Protein AF-A0A157SS57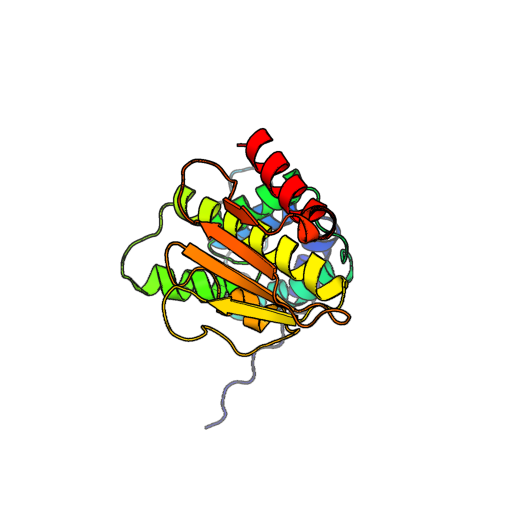-F1 (afdb_monomer)

pLDDT: mean 73.9, std 22.79, range [29.19, 98.25]

Foldseek 3Di:
DDDDDPDDQPPVLLVVLLVQLVVDQLLSVLVVLLCVQPVDDPDDDPPDDDDPVPDDDPVSNVVSNVVSLVVVCVVPVDDDDLVSLLSNLLSCLNNVPDSDVLLNVVCVVVCVVPDDDDSVRSSLVSLLLVLVLLLLVLLLVQVKWKWKDPPDPTQADGGSDSSRVSNSPPPDQKMWMWIAHPVHRPTWIWIAGGDDPASCRGPDTDPVCCVSSVRSVVSRVVVRVVD

Nearest PDB structures (foldseek):
  5c22-assembly4_D  TM=2.469E-01  e=6.576E+00  Escherichia coli

Mean predicted aligned error: 13.11 Å

Solvent-accessible surface area (backbone atoms only — not comparable to full-atom values): 13165 Å² total; per-residue (Å²): 133,82,77,82,71,79,74,76,61,54,69,65,60,41,50,47,54,41,53,53,53,73,75,32,55,60,59,48,43,25,48,55,49,43,54,69,68,67,79,63,76,79,88,82,80,89,84,82,76,77,57,91,91,66,68,76,62,70,65,46,53,54,52,38,52,54,52,45,52,55,51,52,49,72,74,49,80,65,78,66,56,67,68,47,42,52,47,32,46,51,26,24,48,76,52,72,54,59,92,43,76,51,56,40,52,50,49,51,63,62,42,70,73,80,48,89,73,54,57,72,59,50,40,47,53,52,52,42,49,51,35,53,48,39,33,50,48,43,38,41,75,72,55,25,35,39,30,38,32,52,86,61,79,64,57,40,69,82,36,75,52,66,66,62,51,57,65,39,56,77,81,47,60,42,37,36,41,36,38,32,44,83,88,42,81,69,68,42,49,35,34,35,42,56,90,58,92,77,56,70,32,72,70,46,62,47,74,92,42,51,84,51,33,48,69,19,52,53,48,28,53,50,51,55,76,75,110

Organism: NCBI:txid288768

Structure (mmCIF, N/CA/C/O backbone):
data_AF-A0A157SS57-F1
#
_entry.id   AF-A0A157SS57-F1
#
loop_
_atom_site.group_PDB
_atom_site.id
_atom_site.type_symbol
_atom_site.label_atom_id
_atom_site.label_alt_id
_atom_site.label_comp_id
_atom_site.label_asym_id
_atom_site.label_entity_id
_atom_site.label_seq_id
_atom_site.pdbx_PDB_ins_code
_atom_site.Cartn_x
_atom_site.Cartn_y
_atom_site.Cartn_z
_atom_site.occupancy
_atom_site.B_iso_or_equiv
_atom_site.auth_seq_id
_atom_site.auth_comp_id
_atom_site.auth_asym_id
_atom_site.auth_atom_id
_atom_site.pdbx_PDB_model_num
ATOM 1 N N . MET A 1 1 ? -4.856 37.069 -23.716 1.00 35.47 1 MET A N 1
ATOM 2 C CA .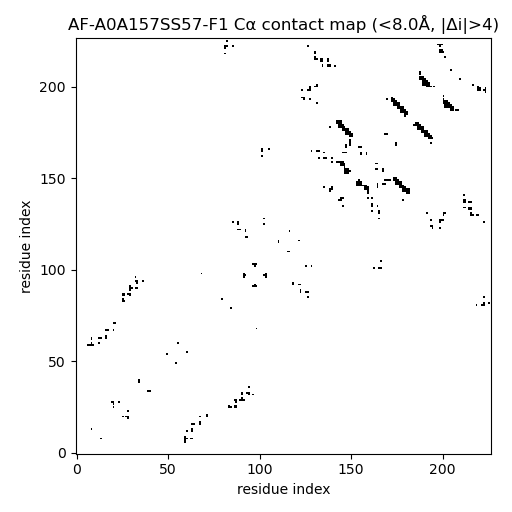 MET A 1 1 ? -4.048 35.889 -24.077 1.00 35.47 1 MET A CA 1
ATOM 3 C C . MET A 1 1 ? -4.842 34.690 -23.613 1.00 35.47 1 MET A C 1
ATOM 5 O O . MET A 1 1 ? -4.969 34.501 -22.414 1.00 35.47 1 MET A O 1
ATOM 9 N N . ASN A 1 2 ? -5.508 34.015 -24.548 1.00 31.77 2 ASN A N 1
ATOM 10 C CA . ASN A 1 2 ? -6.321 32.841 -24.247 1.00 31.77 2 ASN A CA 1
ATOM 11 C C . ASN A 1 2 ? -5.369 31.667 -24.022 1.00 31.77 2 ASN A C 1
ATOM 13 O O . ASN A 1 2 ? -4.562 31.376 -24.904 1.00 31.77 2 ASN A O 1
ATOM 17 N N . SER A 1 3 ? -5.441 31.034 -22.855 1.00 29.19 3 SER A N 1
ATOM 18 C CA . SER A 1 3 ? -4.803 29.738 -22.631 1.00 29.19 3 SER A CA 1
ATOM 19 C C . SER A 1 3 ? -5.349 28.743 -23.663 1.00 29.19 3 SER A C 1
ATOM 21 O O . SER A 1 3 ? -6.562 28.754 -23.896 1.00 29.19 3 SER A O 1
ATOM 23 N N . PRO A 1 4 ? -4.508 27.918 -24.310 1.00 31.73 4 PRO A N 1
ATOM 24 C CA . PRO A 1 4 ? -5.006 26.886 -25.204 1.00 31.73 4 PRO A CA 1
ATOM 25 C C . PRO A 1 4 ? -5.870 25.918 -24.391 1.00 31.73 4 PRO A C 1
ATOM 27 O O . PRO A 1 4 ? -5.446 25.391 -23.364 1.00 31.73 4 PRO A O 1
ATOM 30 N N . THR A 1 5 ? -7.115 25.740 -24.823 1.00 32.69 5 THR A N 1
ATOM 31 C CA . THR A 1 5 ? -7.990 24.659 -24.370 1.00 32.69 5 THR A CA 1
ATOM 32 C C . THR A 1 5 ? -7.273 23.332 -24.647 1.00 32.69 5 THR A C 1
ATOM 34 O O . THR A 1 5 ? -6.714 23.203 -25.740 1.00 32.69 5 THR A O 1
ATOM 37 N N . PRO A 1 6 ? -7.268 22.354 -23.720 1.00 38.00 6 PRO A N 1
ATOM 38 C CA . PRO A 1 6 ? -6.688 21.050 -24.010 1.00 38.00 6 PRO A CA 1
ATOM 39 C C . PRO A 1 6 ? -7.369 20.494 -25.260 1.00 38.00 6 PRO A C 1
ATOM 41 O O . PRO A 1 6 ? -8.602 20.490 -25.338 1.00 38.00 6 PRO A O 1
ATOM 44 N N . SER A 1 7 ? -6.567 20.095 -26.250 1.00 49.56 7 SER A N 1
ATOM 45 C CA . SER A 1 7 ? -7.059 19.413 -27.445 1.00 49.56 7 SER A CA 1
ATOM 46 C C . SER A 1 7 ? -7.983 18.282 -27.006 1.00 49.56 7 SER A C 1
ATOM 48 O O . SER A 1 7 ? -7.600 17.457 -26.176 1.00 49.56 7 SER A O 1
ATOM 50 N N . ALA A 1 8 ? -9.209 18.259 -27.533 1.00 54.84 8 ALA A N 1
ATOM 51 C CA . ALA A 1 8 ? -10.128 17.161 -27.279 1.00 54.84 8 ALA A CA 1
ATOM 52 C C . ALA A 1 8 ? -9.435 15.847 -27.669 1.00 54.84 8 ALA A C 1
ATOM 54 O O . ALA A 1 8 ? -8.858 15.753 -28.754 1.00 54.84 8 ALA A O 1
ATOM 55 N N . ILE A 1 9 ? -9.460 14.861 -26.769 1.00 51.47 9 ILE A N 1
ATOM 56 C CA . ILE A 1 9 ? -8.899 13.534 -27.033 1.00 51.47 9 ILE A CA 1
ATOM 57 C C . ILE A 1 9 ? -9.630 12.973 -28.260 1.00 51.47 9 ILE A C 1
ATOM 59 O O . ILE A 1 9 ? -10.865 12.907 -28.234 1.00 51.47 9 ILE A O 1
ATOM 63 N N . PRO A 1 10 ? -8.914 12.589 -29.328 1.00 65.25 10 PRO A N 1
ATOM 64 C CA . PRO A 1 10 ? -9.538 11.987 -30.496 1.00 65.25 10 PRO A CA 1
ATOM 65 C C . PRO A 1 10 ? -10.337 10.738 -30.088 1.00 65.25 10 PRO A C 1
ATOM 67 O O . PRO A 1 10 ? -9.850 9.882 -29.345 1.00 65.25 10 PRO A O 1
ATOM 70 N N . ALA A 1 11 ? -11.605 10.663 -30.498 1.00 52.84 11 ALA A N 1
ATOM 71 C CA . ALA A 1 11 ? -12.527 9.614 -30.052 1.00 52.84 11 ALA A CA 1
ATOM 72 C C . ALA A 1 11 ? -12.088 8.210 -30.506 1.00 52.84 11 ALA A C 1
ATOM 74 O O . ALA A 1 11 ? -12.336 7.226 -29.816 1.00 52.84 11 ALA A O 1
ATOM 75 N N . ASP A 1 12 ? -11.414 8.144 -31.647 1.00 53.09 12 ASP A N 1
ATOM 76 C CA . ASP A 1 12 ? -10.729 6.987 -32.216 1.00 53.09 12 ASP A CA 1
ATOM 77 C C . ASP A 1 12 ? -9.524 6.550 -31.375 1.00 53.09 12 ASP A C 1
ATOM 79 O O . ASP A 1 12 ? -9.395 5.361 -31.095 1.00 53.09 12 ASP A O 1
ATOM 83 N N . LEU A 1 13 ? -8.708 7.488 -30.882 1.00 51.06 13 LEU A N 1
ATOM 84 C CA . LEU A 1 13 ? -7.600 7.182 -29.971 1.00 51.06 13 LEU A CA 1
ATOM 85 C C . LEU A 1 13 ? -8.114 6.611 -28.643 1.00 51.06 13 LEU A C 1
ATOM 87 O O . LEU A 1 13 ? -7.599 5.607 -28.157 1.00 51.06 13 LEU A O 1
ATOM 91 N N . LEU A 1 14 ? -9.161 7.211 -28.072 1.00 51.06 14 LEU A N 1
ATOM 92 C CA . LEU A 1 14 ? -9.766 6.711 -26.837 1.00 51.06 14 LEU A CA 1
ATOM 93 C C . LEU A 1 14 ? -10.449 5.353 -27.048 1.00 51.06 14 LEU A C 1
ATOM 95 O O . LEU A 1 14 ? -10.351 4.488 -26.186 1.00 51.06 14 LEU A O 1
ATOM 99 N N . ALA A 1 15 ? -11.128 5.144 -28.179 1.00 53.41 15 ALA A N 1
ATOM 100 C CA . ALA A 1 15 ? -11.744 3.861 -28.518 1.00 53.41 15 ALA A CA 1
ATOM 101 C C . ALA A 1 15 ? -10.700 2.761 -28.763 1.00 53.41 15 ALA A C 1
ATOM 103 O O . ALA A 1 15 ? -10.917 1.628 -28.342 1.00 53.41 15 ALA A O 1
ATOM 104 N N . TYR A 1 16 ? -9.569 3.098 -29.386 1.00 56.03 16 TYR A N 1
ATOM 105 C CA . TYR A 1 16 ? -8.434 2.197 -29.564 1.00 56.03 16 TYR A CA 1
ATOM 106 C C . TYR A 1 16 ? -7.832 1.808 -28.213 1.00 56.03 16 TYR A C 1
ATOM 108 O O . TYR A 1 16 ? -7.813 0.632 -27.877 1.00 56.03 16 TYR A O 1
ATOM 116 N N . VAL A 1 17 ? -7.455 2.791 -27.389 1.00 54.72 17 VAL A N 1
ATOM 117 C CA . VAL A 1 17 ? -6.905 2.558 -26.044 1.00 54.72 17 VAL A CA 1
ATOM 118 C C . VAL A 1 17 ? -7.894 1.774 -25.171 1.00 54.72 17 VAL A C 1
ATOM 120 O O . VAL A 1 17 ? -7.488 0.859 -24.469 1.00 54.72 17 VAL A O 1
ATOM 123 N N . ARG A 1 18 ? -9.202 2.048 -25.258 1.00 56.53 18 ARG A N 1
ATOM 124 C CA . ARG A 1 18 ? -10.245 1.270 -24.565 1.00 56.53 18 ARG A CA 1
ATOM 125 C C . ARG A 1 18 ? -10.334 -0.171 -25.041 1.00 56.53 18 ARG A C 1
ATOM 127 O O . ARG A 1 18 ? -10.381 -1.060 -24.204 1.00 56.53 18 ARG A O 1
ATOM 134 N N . ARG A 1 19 ? -10.395 -0.407 -26.353 1.00 54.44 19 ARG A N 1
ATOM 135 C CA . ARG A 1 19 ? -10.473 -1.761 -26.918 1.00 54.44 19 ARG A CA 1
ATOM 136 C C . ARG A 1 19 ? -9.235 -2.563 -26.533 1.00 54.44 19 ARG A C 1
ATOM 138 O O . ARG A 1 19 ? -9.365 -3.662 -26.012 1.00 54.44 19 ARG A O 1
ATOM 145 N N . GLU A 1 20 ? -8.060 -1.966 -26.701 1.00 54.81 20 GLU A N 1
ATOM 146 C CA . GLU A 1 20 ? -6.790 -2.592 -26.358 1.00 54.81 20 GLU A CA 1
ATOM 147 C C . GLU A 1 20 ? -6.639 -2.825 -24.851 1.00 54.81 20 GLU A C 1
ATOM 149 O O . GLU A 1 20 ? -6.072 -3.835 -24.491 1.00 54.81 20 GLU A O 1
ATOM 154 N N . LEU A 1 21 ? -7.157 -1.969 -23.958 1.00 50.28 21 LEU A N 1
ATOM 155 C CA . LEU A 1 21 ? -7.049 -2.155 -22.497 1.00 50.28 21 LEU A CA 1
ATOM 156 C C . LEU A 1 21 ? -8.171 -3.010 -21.875 1.00 50.28 21 LEU A C 1
ATOM 158 O O . LEU A 1 21 ? -7.966 -3.570 -20.803 1.00 50.28 21 LEU A O 1
ATOM 162 N N . LEU A 1 22 ? -9.351 -3.102 -22.500 1.00 42.91 22 LEU A N 1
ATOM 163 C CA . LEU A 1 22 ? -10.487 -3.906 -22.013 1.00 42.91 22 LEU A CA 1
ATOM 164 C C . LEU A 1 22 ? -10.472 -5.349 -22.540 1.00 42.91 22 LEU A C 1
ATOM 166 O O . LEU A 1 22 ? -11.040 -6.228 -21.898 1.00 42.91 22 LEU A O 1
ATOM 170 N N . GLU A 1 23 ? -9.844 -5.599 -23.693 1.00 43.22 23 GLU A N 1
ATOM 171 C CA . GLU A 1 23 ? -9.644 -6.949 -24.249 1.00 43.22 23 GLU A CA 1
ATOM 172 C C . GLU A 1 23 ? -8.255 -7.524 -23.908 1.00 43.22 23 GLU A C 1
ATOM 174 O O . GLU A 1 23 ? -8.012 -8.721 -24.077 1.00 43.22 23 GLU A O 1
ATOM 179 N N . ALA A 1 24 ? -7.355 -6.687 -23.384 1.00 43.78 24 ALA A N 1
ATOM 180 C CA . ALA A 1 24 ? -6.062 -7.086 -22.855 1.00 43.78 24 ALA A CA 1
ATOM 181 C C . ALA A 1 24 ? -6.169 -7.650 -21.440 1.00 43.78 24 ALA A C 1
ATOM 183 O O . ALA A 1 24 ? -6.707 -7.023 -20.529 1.00 43.78 24 ALA A O 1
ATOM 184 N N . SER A 1 25 ? -5.503 -8.778 -21.213 1.00 39.84 25 SER A N 1
ATOM 185 C CA . SER A 1 25 ? -5.019 -9.108 -19.875 1.00 39.84 25 SER A CA 1
ATOM 186 C C . SER A 1 25 ? -4.137 -7.962 -19.340 1.00 39.84 25 SER A C 1
ATOM 188 O O . SER A 1 25 ? -3.469 -7.288 -20.131 1.00 39.84 25 SER A O 1
ATOM 190 N N . PRO A 1 26 ? -4.030 -7.766 -18.014 1.00 40.25 26 PRO A N 1
ATOM 191 C CA . PRO A 1 26 ? -3.091 -6.810 -17.399 1.00 40.25 26 PRO A CA 1
ATOM 192 C C . PRO A 1 26 ? -1.660 -6.902 -17.969 1.00 40.25 26 PRO A C 1
ATOM 194 O O . PRO A 1 26 ? -0.910 -5.925 -18.000 1.00 40.25 26 PRO A O 1
ATOM 197 N N . VAL A 1 27 ? -1.313 -8.082 -18.493 1.00 37.84 27 VAL A N 1
ATOM 198 C CA . VAL A 1 27 ? -0.071 -8.402 -19.196 1.00 37.84 27 VAL A CA 1
ATOM 199 C C . VAL A 1 27 ? 0.102 -7.672 -20.528 1.00 37.84 27 VAL A C 1
ATOM 201 O O . VAL A 1 27 ? 1.186 -7.165 -20.820 1.00 37.84 27 VAL A O 1
ATOM 204 N N . GLN A 1 28 ? -0.960 -7.578 -21.320 1.00 42.41 28 GLN A N 1
ATOM 205 C CA . GLN A 1 28 ? -0.972 -6.885 -22.606 1.00 42.41 28 GLN A CA 1
ATOM 206 C C . GLN A 1 28 ? -1.016 -5.362 -22.421 1.00 42.41 28 GLN A C 1
ATOM 208 O O . GLN A 1 28 ? -0.395 -4.648 -23.199 1.00 42.41 28 GLN A O 1
ATOM 213 N N . ILE A 1 29 ? -1.627 -4.871 -21.337 1.00 45.81 29 ILE A N 1
ATOM 214 C CA . ILE A 1 29 ? -1.611 -3.450 -20.947 1.00 45.81 29 ILE A CA 1
ATOM 215 C C . ILE A 1 29 ? -0.174 -2.966 -20.693 1.00 45.81 29 ILE A C 1
ATOM 217 O O . ILE A 1 29 ? 0.237 -1.930 -21.210 1.00 45.81 29 ILE A O 1
ATOM 221 N N . ALA A 1 30 ? 0.620 -3.742 -19.952 1.00 40.00 30 ALA A N 1
ATOM 222 C CA . ALA A 1 30 ? 2.035 -3.456 -19.710 1.00 40.00 30 ALA A CA 1
ATOM 223 C C . ALA A 1 30 ? 2.886 -3.476 -20.999 1.00 40.00 30 ALA A C 1
ATOM 225 O O . ALA A 1 30 ? 3.777 -2.643 -21.150 1.00 40.00 30 ALA A O 1
ATOM 226 N N . GLY A 1 31 ? 2.599 -4.395 -21.931 1.00 40.81 31 GLY A N 1
ATOM 227 C CA . GLY A 1 31 ? 3.267 -4.476 -23.238 1.00 40.81 31 GLY A CA 1
ATOM 228 C C . GLY A 1 31 ? 2.912 -3.317 -24.176 1.00 40.81 31 GLY A C 1
ATOM 229 O O . GLY A 1 31 ? 3.801 -2.712 -24.763 1.00 40.81 31 GLY A O 1
ATOM 230 N N . LEU A 1 32 ? 1.636 -2.927 -24.234 1.00 47.03 32 LEU A N 1
ATOM 231 C CA . LEU A 1 32 ? 1.170 -1.750 -24.977 1.00 47.03 32 LEU A CA 1
ATOM 232 C C . LEU A 1 32 ? 1.816 -0.459 -24.463 1.00 47.03 32 LEU A C 1
ATOM 234 O O . LEU A 1 32 ? 2.185 0.402 -25.254 1.00 47.03 32 LEU A O 1
ATOM 238 N N . LEU A 1 33 ? 1.992 -0.323 -23.146 1.00 43.66 33 LEU A N 1
ATOM 239 C CA . LEU A 1 33 ? 2.684 0.827 -22.560 1.00 43.66 33 LEU A CA 1
ATOM 240 C C . LEU A 1 33 ? 4.191 0.841 -22.893 1.00 43.66 33 LEU A C 1
ATOM 242 O O . LEU A 1 33 ? 4.744 1.927 -23.051 1.00 43.66 33 LEU A O 1
ATOM 246 N N . TYR A 1 34 ? 4.827 -0.329 -23.044 1.00 39.78 34 TYR A N 1
ATOM 247 C CA . TYR A 1 34 ? 6.234 -0.492 -23.453 1.00 39.78 34 TYR A CA 1
ATOM 248 C C . TYR A 1 34 ? 6.464 -0.146 -24.933 1.00 39.78 34 TYR A C 1
ATOM 250 O O . TYR A 1 34 ? 7.353 0.642 -25.259 1.00 39.78 34 TYR A O 1
ATOM 258 N N . ASP A 1 35 ? 5.598 -0.628 -25.827 1.00 42.62 35 ASP A N 1
ATOM 259 C CA . ASP A 1 35 ? 5.677 -0.331 -27.265 1.00 42.62 35 ASP A CA 1
ATOM 260 C C . ASP A 1 35 ? 5.403 1.155 -27.580 1.00 42.62 35 ASP A C 1
ATOM 262 O O . ASP A 1 35 ? 5.949 1.722 -28.532 1.00 42.62 35 ASP A O 1
ATOM 266 N N . LEU A 1 36 ? 4.588 1.825 -26.756 1.00 43.56 36 LEU A N 1
ATOM 267 C CA . LEU A 1 36 ? 4.276 3.251 -26.894 1.00 43.56 36 LEU A CA 1
ATOM 268 C C . LEU A 1 36 ? 5.382 4.181 -26.356 1.00 43.56 36 LEU A C 1
ATOM 270 O O . LEU A 1 36 ? 5.432 5.345 -26.769 1.00 43.56 36 LEU A O 1
ATOM 274 N N . SER A 1 37 ? 6.264 3.709 -25.462 1.00 39.28 37 SER A N 1
ATOM 275 C CA . SER A 1 37 ? 7.326 4.530 -24.860 1.00 39.28 37 SER A CA 1
ATOM 276 C C . SER A 1 37 ? 8.624 4.580 -25.671 1.00 39.28 37 SER A C 1
ATOM 278 O O . SER A 1 37 ? 9.238 5.649 -25.712 1.00 39.28 37 SER A O 1
ATOM 280 N N . ASP A 1 38 ? 9.012 3.493 -26.352 1.00 37.16 38 ASP A N 1
ATOM 281 C CA . ASP A 1 38 ? 10.338 3.394 -26.995 1.00 37.16 38 ASP A CA 1
ATOM 282 C C . ASP A 1 38 ? 10.356 3.555 -28.521 1.00 37.16 38 ASP A C 1
ATOM 284 O O . ASP A 1 38 ? 11.409 3.805 -29.102 1.00 37.16 38 ASP A O 1
ATOM 288 N N . GLY A 1 39 ? 9.221 3.498 -29.220 1.00 40.09 39 GLY A N 1
ATOM 289 C CA . GLY A 1 39 ? 9.193 3.748 -30.667 1.00 40.09 39 GLY A CA 1
ATOM 290 C C . GLY A 1 39 ? 10.003 2.768 -31.536 1.00 40.09 39 GLY A C 1
ATOM 291 O O . GLY A 1 39 ? 10.032 2.967 -32.753 1.00 40.09 39 GLY A O 1
ATOM 292 N N . GLU A 1 40 ? 10.599 1.722 -30.960 1.00 36.22 40 GLU A N 1
ATOM 293 C CA . GLU A 1 40 ? 11.164 0.567 -31.655 1.00 36.22 40 GLU A CA 1
ATOM 294 C C . GLU A 1 40 ? 10.288 -0.658 -31.390 1.00 36.22 40 GLU A C 1
ATOM 296 O O . GLU A 1 40 ? 10.229 -1.195 -30.289 1.00 36.22 40 GLU A O 1
ATOM 301 N N . ILE A 1 41 ? 9.588 -1.084 -32.438 1.00 37.47 41 ILE A N 1
ATOM 302 C CA . ILE A 1 41 ? 8.739 -2.271 -32.442 1.00 37.47 41 ILE A CA 1
ATOM 303 C C . ILE A 1 41 ? 9.657 -3.497 -32.439 1.00 37.47 41 ILE A C 1
ATOM 305 O O . ILE A 1 41 ? 10.355 -3.755 -33.424 1.00 37.47 41 ILE A O 1
ATOM 309 N N . ALA A 1 42 ? 9.636 -4.289 -31.365 1.00 31.97 42 ALA A N 1
ATOM 310 C CA . ALA A 1 42 ? 10.102 -5.667 -31.442 1.00 31.97 42 ALA A CA 1
ATOM 311 C C . ALA A 1 42 ? 9.143 -6.427 -32.373 1.00 31.97 42 ALA A C 1
ATOM 313 O O . ALA A 1 42 ? 7.948 -6.540 -32.108 1.00 31.97 42 ALA A O 1
ATOM 314 N N . GLY A 1 43 ? 9.670 -6.864 -33.520 1.00 35.75 43 GLY A N 1
ATOM 315 C CA . GLY A 1 43 ? 8.904 -7.352 -34.664 1.00 35.75 43 GLY A CA 1
ATOM 316 C C . GLY A 1 43 ? 7.808 -8.361 -34.314 1.00 35.75 43 GLY A C 1
ATOM 317 O O . GLY A 1 43 ? 8.066 -9.415 -33.735 1.00 35.75 43 GLY A O 1
ATOM 318 N N . GLY A 1 44 ? 6.583 -8.043 -34.736 1.00 32.50 44 GLY A N 1
ATOM 319 C CA . GLY A 1 44 ? 5.439 -8.946 -34.622 1.00 32.50 44 GLY A CA 1
ATOM 320 C C . GLY A 1 44 ? 4.107 -8.386 -35.122 1.00 32.50 44 GLY A C 1
ATOM 321 O O . GLY A 1 44 ? 3.255 -9.164 -35.543 1.00 32.50 44 GLY A O 1
ATOM 322 N N . ILE A 1 45 ? 3.924 -7.061 -35.146 1.00 35.91 45 ILE A N 1
ATOM 323 C CA . ILE A 1 45 ? 2.661 -6.424 -35.559 1.00 35.91 45 ILE A CA 1
ATOM 324 C C . ILE A 1 45 ? 2.958 -5.354 -36.617 1.00 35.91 45 ILE A C 1
ATOM 326 O O . ILE A 1 45 ? 2.928 -4.162 -36.345 1.00 35.91 45 ILE A O 1
ATOM 330 N N . GLU A 1 46 ? 3.328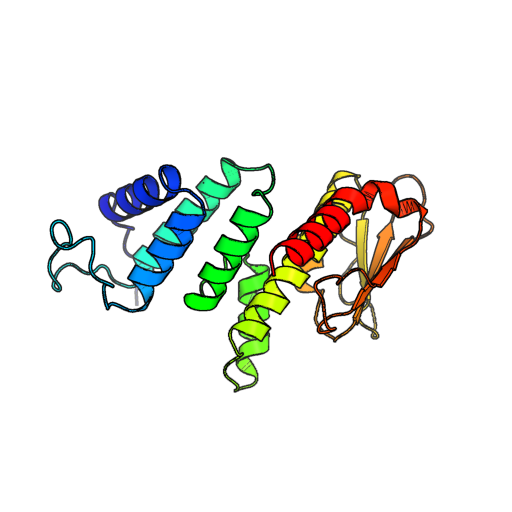 -5.768 -37.830 1.00 34.09 46 GLU A N 1
ATOM 331 C CA . GLU A 1 46 ? 3.862 -4.829 -38.833 1.00 34.09 46 GLU A CA 1
ATOM 332 C C . GLU A 1 46 ? 2.848 -4.317 -39.873 1.00 34.09 46 GLU A C 1
ATOM 334 O O . GLU A 1 46 ? 3.267 -3.672 -40.822 1.00 34.09 46 GLU A O 1
ATOM 339 N N . ASN A 1 47 ? 1.531 -4.546 -39.752 1.00 36.19 47 ASN A N 1
ATOM 340 C CA . ASN A 1 47 ? 0.628 -4.234 -40.881 1.00 36.19 47 ASN A CA 1
ATOM 341 C C . ASN A 1 47 ? -0.606 -3.356 -40.624 1.00 36.19 47 ASN A C 1
ATOM 343 O O . ASN A 1 47 ? -1.343 -3.147 -41.579 1.00 36.19 47 ASN A O 1
ATOM 347 N N . ASP A 1 48 ? -0.814 -2.779 -39.435 1.00 43.28 48 ASP A N 1
ATOM 348 C CA . ASP A 1 48 ? -1.992 -1.909 -39.197 1.00 43.28 48 ASP A CA 1
ATOM 349 C C . ASP A 1 48 ? -1.698 -0.590 -38.450 1.00 43.28 48 ASP A C 1
ATOM 351 O O . ASP A 1 48 ? -2.614 0.088 -37.984 1.00 43.28 48 ASP A O 1
ATOM 355 N N . TRP A 1 49 ? -0.429 -0.175 -38.348 1.00 39.09 49 TRP A N 1
ATOM 356 C CA . TRP A 1 49 ? -0.080 1.087 -37.683 1.00 39.09 49 TRP A CA 1
ATOM 357 C C . TRP A 1 49 ? -0.156 2.296 -38.643 1.00 39.09 49 TRP A C 1
ATOM 359 O O . TRP A 1 49 ? 0.403 2.223 -39.743 1.00 39.09 49 TRP A O 1
ATOM 369 N N . PRO A 1 50 ? -0.788 3.425 -38.257 1.00 38.50 50 PRO A N 1
ATOM 370 C CA . PRO A 1 50 ? -0.811 4.640 -39.068 1.00 38.50 50 PRO A CA 1
ATOM 371 C C . PRO A 1 50 ? 0.599 5.221 -39.255 1.00 38.50 50 PRO A C 1
ATOM 373 O O . PRO A 1 50 ? 1.485 5.088 -38.408 1.00 38.50 50 PRO A O 1
ATOM 376 N N . SER A 1 51 ? 0.836 5.843 -40.407 1.00 39.75 51 SER A N 1
ATOM 377 C CA . SER A 1 51 ? 2.171 6.285 -40.830 1.00 39.75 51 SER A CA 1
ATOM 378 C C . SER A 1 51 ? 2.810 7.271 -39.832 1.00 39.75 51 SER A C 1
ATOM 380 O O . SER A 1 51 ? 2.117 7.925 -39.057 1.00 39.75 51 SER A O 1
ATOM 382 N N . GLN A 1 52 ? 4.142 7.441 -39.851 1.00 40.31 52 GLN A N 1
ATOM 383 C CA . GLN A 1 52 ? 4.857 8.342 -38.919 1.00 40.31 52 GLN A CA 1
ATOM 384 C C . GLN A 1 52 ? 4.326 9.797 -38.876 1.00 40.31 52 GLN A C 1
ATOM 386 O O . GLN A 1 52 ? 4.629 10.517 -37.928 1.00 40.31 52 GLN A O 1
ATOM 391 N N . GLN A 1 53 ? 3.532 10.226 -39.864 1.00 38.69 53 GLN A N 1
ATOM 392 C CA . GLN A 1 53 ? 2.869 11.534 -39.916 1.00 38.69 53 GLN A CA 1
ATOM 393 C C . GLN A 1 53 ? 1.591 11.649 -39.064 1.00 38.69 53 GLN A C 1
ATOM 395 O O . GLN A 1 53 ? 1.109 12.759 -38.866 1.00 38.69 53 GLN A O 1
ATOM 400 N N . GLU A 1 54 ? 1.067 10.545 -38.533 1.00 40.56 54 GLU A N 1
ATOM 401 C CA . GLU A 1 54 ? -0.219 10.469 -37.820 1.00 40.56 54 GLU A CA 1
ATOM 402 C C . GLU A 1 54 ? -0.052 10.134 -36.327 1.00 40.56 54 GLU A C 1
ATOM 404 O O . GLU A 1 54 ? -1.006 9.746 -35.654 1.00 40.56 54 GLU A O 1
ATOM 409 N N . ARG A 1 55 ? 1.163 10.277 -35.775 1.00 43.81 55 ARG A N 1
ATOM 410 C CA . ARG A 1 55 ? 1.392 10.070 -34.339 1.00 43.81 55 ARG A CA 1
ATOM 411 C C . ARG A 1 55 ? 0.682 11.175 -33.537 1.00 43.81 55 ARG A C 1
ATOM 413 O O . ARG A 1 55 ? 1.015 12.345 -33.735 1.00 43.81 55 ARG A O 1
ATOM 420 N N . PRO A 1 56 ? -0.257 10.844 -32.630 1.00 43.22 56 PRO A N 1
ATOM 421 C CA . PRO A 1 56 ? -0.873 11.847 -31.771 1.00 43.22 56 PRO A CA 1
ATOM 422 C C . PRO A 1 56 ? 0.178 12.481 -30.851 1.00 43.22 56 PRO A C 1
ATOM 424 O O . PRO A 1 56 ? 1.154 11.838 -30.456 1.00 43.22 56 PRO A O 1
ATOM 427 N N . GLU A 1 57 ? -0.019 13.756 -30.509 1.00 44.91 57 GLU A N 1
ATOM 428 C CA . GLU A 1 57 ? 0.804 14.444 -29.508 1.00 44.91 57 GLU A CA 1
ATOM 429 C C . GLU A 1 57 ? 0.766 13.679 -28.166 1.00 44.91 57 GLU A C 1
ATOM 431 O O . GLU A 1 57 ? -0.206 12.989 -27.854 1.00 44.91 57 GLU A O 1
ATOM 436 N N . ARG A 1 58 ? 1.832 13.770 -27.357 1.00 47.69 58 ARG A N 1
ATOM 437 C CA . ARG A 1 58 ? 1.961 13.000 -26.099 1.00 47.69 58 ARG A CA 1
ATOM 438 C C . ARG A 1 58 ? 0.802 13.237 -25.116 1.00 47.69 58 ARG A C 1
ATOM 440 O O . ARG A 1 58 ? 0.378 12.297 -24.449 1.00 47.69 58 ARG A O 1
ATOM 447 N N . ASP A 1 59 ? 0.267 14.453 -25.057 1.00 46.41 59 ASP A N 1
ATOM 448 C CA . ASP A 1 59 ? -0.772 14.854 -24.097 1.00 46.41 59 ASP A CA 1
ATOM 449 C C . ASP A 1 59 ? -2.108 14.090 -24.249 1.00 46.41 59 ASP A C 1
ATOM 451 O O . ASP A 1 59 ? -2.609 13.565 -23.250 1.00 46.41 59 ASP A O 1
ATOM 455 N N . PRO A 1 60 ? -2.703 13.951 -25.453 1.00 48.44 60 PRO A N 1
ATOM 456 C CA . PRO A 1 60 ? -3.931 13.170 -25.624 1.00 48.44 60 PRO A CA 1
ATOM 457 C C . PRO A 1 60 ? -3.764 11.667 -25.358 1.00 48.44 60 PRO A C 1
ATOM 459 O O . PRO A 1 60 ? -4.730 11.028 -24.940 1.00 48.44 60 PRO A O 1
ATOM 462 N N . LEU A 1 61 ? -2.563 11.101 -25.534 1.00 50.62 61 LEU A N 1
ATOM 463 C CA . LEU A 1 61 ? -2.284 9.703 -25.186 1.00 50.62 61 LEU A CA 1
ATOM 464 C C . LEU A 1 61 ? -2.267 9.500 -23.663 1.00 50.62 61 LEU A C 1
ATOM 466 O O . LEU A 1 61 ? -2.928 8.595 -23.158 1.00 50.62 61 LEU A O 1
ATOM 470 N N . VAL A 1 62 ? -1.582 10.380 -22.926 1.00 50.12 62 VAL A N 1
ATOM 471 C CA . VAL A 1 62 ? -1.558 10.366 -21.451 1.00 50.12 62 VAL A CA 1
ATOM 472 C C . VAL A 1 62 ? -2.973 10.507 -20.883 1.00 50.12 62 VAL A C 1
ATOM 474 O O . VAL A 1 62 ? -3.361 9.773 -19.973 1.00 50.12 62 VAL A O 1
ATOM 477 N N . ALA A 1 63 ? -3.782 11.397 -21.461 1.00 49.62 63 ALA A N 1
ATOM 478 C CA . ALA A 1 63 ? -5.167 11.585 -21.044 1.00 49.62 63 ALA A CA 1
ATOM 479 C C . ALA A 1 63 ? -6.054 10.358 -21.346 1.00 49.62 63 ALA A C 1
ATOM 481 O O . ALA A 1 63 ? -6.876 9.977 -20.511 1.00 49.62 63 ALA A O 1
ATOM 482 N N . ALA A 1 64 ? -5.870 9.700 -22.497 1.00 53.03 64 ALA A N 1
ATOM 483 C CA . ALA A 1 64 ? -6.593 8.474 -22.847 1.00 53.03 64 ALA A CA 1
ATOM 484 C C . ALA A 1 64 ? -6.232 7.295 -21.924 1.00 53.03 64 ALA A C 1
ATOM 486 O O . ALA A 1 64 ? -7.126 6.581 -21.465 1.00 53.03 64 ALA A O 1
ATOM 487 N N . VAL A 1 65 ? -4.947 7.138 -21.585 1.00 56.28 65 VAL A N 1
ATOM 488 C CA . VAL A 1 65 ? -4.473 6.150 -20.601 1.00 56.28 65 VAL A CA 1
ATOM 489 C C . VAL A 1 65 ? -5.074 6.427 -19.221 1.00 56.28 65 VAL A C 1
ATOM 491 O O . VAL A 1 65 ? -5.548 5.503 -18.564 1.00 56.28 65 VAL A O 1
ATOM 494 N N . GLY A 1 66 ? -5.137 7.693 -18.795 1.00 52.00 66 GLY A N 1
ATOM 495 C CA . GLY A 1 66 ? -5.762 8.085 -17.528 1.00 52.00 66 GLY A CA 1
ATOM 496 C C . GLY A 1 66 ? -7.255 7.736 -17.435 1.00 52.00 66 GLY A C 1
ATOM 497 O O . GLY A 1 66 ? -7.715 7.279 -16.388 1.00 52.00 66 GLY A O 1
ATOM 498 N N . ILE A 1 67 ? -8.012 7.892 -18.526 1.00 54.50 67 ILE A N 1
ATOM 499 C CA . ILE A 1 67 ? -9.437 7.518 -18.580 1.00 54.50 67 ILE A CA 1
ATOM 500 C C . ILE A 1 67 ? -9.600 5.998 -18.512 1.00 54.50 67 ILE A C 1
ATOM 502 O O . ILE A 1 67 ? -10.378 5.495 -17.702 1.00 54.50 67 ILE A O 1
ATOM 506 N N . ALA A 1 68 ? -8.835 5.258 -19.310 1.00 55.91 68 ALA A N 1
ATOM 507 C CA . ALA A 1 68 ? -8.925 3.805 -19.319 1.00 55.91 68 ALA A CA 1
ATOM 508 C C . ALA A 1 68 ? -8.434 3.169 -18.002 1.00 55.91 68 ALA A C 1
ATOM 510 O O . ALA A 1 68 ? -8.981 2.161 -17.563 1.00 55.91 68 ALA A O 1
ATOM 511 N N . ARG A 1 69 ? -7.486 3.809 -17.303 1.00 56.81 69 ARG A N 1
ATOM 512 C CA . ARG A 1 69 ? -7.061 3.475 -15.929 1.00 56.81 69 ARG A CA 1
ATOM 513 C C . ARG A 1 69 ? -8.217 3.558 -14.927 1.00 56.81 69 ARG A C 1
ATOM 515 O O . ARG A 1 69 ? -8.360 2.673 -14.085 1.00 56.81 69 ARG A O 1
ATOM 522 N N . ALA A 1 70 ? -9.059 4.588 -15.023 1.00 51.25 70 ALA A N 1
ATOM 523 C CA . ALA A 1 70 ? -10.237 4.730 -14.166 1.00 51.25 70 ALA A CA 1
ATOM 524 C C . ALA A 1 70 ? -11.317 3.679 -14.486 1.00 51.25 70 ALA A C 1
ATOM 526 O O . ALA A 1 70 ? -11.942 3.138 -13.574 1.00 51.25 70 ALA A O 1
ATOM 527 N N . GLU A 1 71 ? -11.503 3.357 -15.768 1.00 55.16 71 GLU A N 1
ATOM 528 C CA . GLU A 1 71 ? -12.459 2.345 -16.235 1.00 55.16 71 GLU A CA 1
ATOM 529 C C . GLU A 1 71 ? -12.032 0.919 -15.834 1.00 55.16 71 GLU A C 1
ATOM 531 O O . GLU A 1 71 ? -12.853 0.164 -15.313 1.00 55.16 71 GLU A O 1
ATOM 536 N N . PHE A 1 72 ? -10.747 0.568 -15.974 1.00 51.53 72 PHE A N 1
ATOM 537 C CA . PHE A 1 72 ? -10.202 -0.729 -15.549 1.00 51.53 72 PHE A CA 1
ATOM 538 C C . PHE A 1 72 ? -10.360 -0.951 -14.038 1.00 51.53 72 PHE A C 1
ATOM 540 O O . PHE A 1 72 ? -10.823 -2.010 -13.615 1.00 51.53 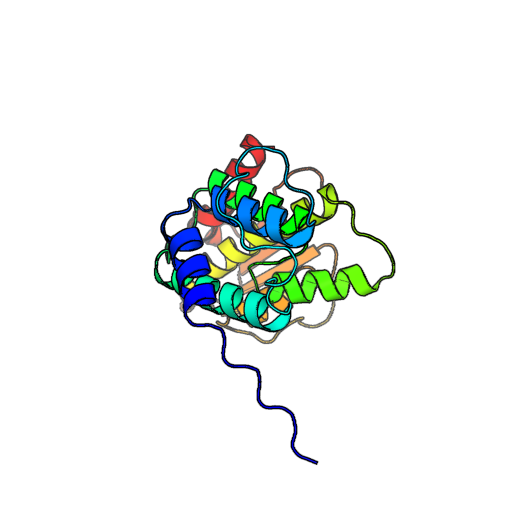72 PHE A O 1
ATOM 547 N N . ARG A 1 73 ? -10.050 0.073 -13.229 1.00 52.50 73 ARG A N 1
ATOM 548 C CA . ARG A 1 73 ? -10.235 0.059 -11.769 1.00 52.50 73 ARG A CA 1
ATOM 549 C C . ARG A 1 73 ? -11.701 -0.120 -11.370 1.00 52.50 73 ARG A C 1
ATOM 551 O O . ARG A 1 73 ? -11.993 -0.835 -10.419 1.00 52.50 73 ARG A O 1
ATOM 558 N N . ALA A 1 74 ? -12.621 0.526 -12.084 1.00 47.94 74 ALA A N 1
ATOM 559 C CA . ALA A 1 74 ? -14.051 0.385 -11.823 1.00 47.94 74 ALA A CA 1
ATOM 560 C C . ALA A 1 74 ? -14.580 -1.018 -12.179 1.00 47.94 74 ALA A C 1
ATOM 562 O O . ALA A 1 74 ? -15.525 -1.489 -11.549 1.00 47.94 74 ALA A O 1
ATOM 563 N N . ALA A 1 75 ? -13.976 -1.678 -13.172 1.00 43.44 75 ALA A N 1
ATOM 564 C CA . ALA A 1 75 ? -14.359 -3.017 -13.619 1.00 43.44 75 ALA A CA 1
ATOM 565 C C . ALA A 1 75 ? -13.740 -4.158 -12.786 1.00 43.44 75 ALA A C 1
ATOM 567 O O . ALA A 1 75 ? -14.327 -5.236 -12.726 1.00 43.44 75 ALA A O 1
ATOM 568 N N . HIS A 1 76 ? -12.605 -3.920 -12.120 1.00 43.41 76 HIS A N 1
ATOM 569 C CA . HIS A 1 76 ? -11.879 -4.916 -11.321 1.00 43.41 76 HIS A CA 1
ATOM 570 C C . HIS A 1 76 ? -11.631 -4.392 -9.895 1.00 43.41 76 HIS A C 1
ATOM 572 O O . HIS A 1 76 ? -10.494 -4.085 -9.535 1.00 43.41 76 HIS A O 1
ATOM 578 N N . PRO A 1 77 ? -12.692 -4.236 -9.076 1.00 45.28 77 PRO A N 1
ATOM 579 C CA . PRO A 1 77 ? -12.558 -3.776 -7.692 1.00 45.28 77 PRO A CA 1
ATOM 580 C C . PRO A 1 77 ? -11.846 -4.804 -6.797 1.00 45.28 77 PRO A C 1
ATOM 582 O O . PRO A 1 77 ? -11.321 -4.434 -5.748 1.00 45.28 77 PRO A O 1
ATOM 585 N N . ASP A 1 78 ? -11.808 -6.069 -7.232 1.00 47.91 78 ASP A N 1
ATOM 586 C CA . ASP A 1 78 ? -11.109 -7.168 -6.578 1.00 47.91 78 ASP A CA 1
ATOM 587 C C . ASP A 1 78 ? -9.719 -7.369 -7.206 1.00 47.91 78 ASP A C 1
ATOM 589 O O . ASP A 1 78 ? -9.559 -7.475 -8.422 1.00 47.91 78 ASP A O 1
ATOM 593 N N . VAL A 1 79 ? -8.723 -7.368 -6.321 1.00 57.31 79 VAL A N 1
ATOM 594 C CA . VAL A 1 79 ? -7.271 -7.347 -6.545 1.00 57.31 79 VAL A CA 1
ATOM 595 C C . VAL A 1 79 ? -6.829 -8.340 -7.628 1.00 57.31 79 VAL A C 1
ATOM 597 O O . VAL A 1 79 ? -7.152 -9.523 -7.547 1.00 57.31 79 VAL A O 1
ATOM 600 N N . LEU A 1 80 ? -6.050 -7.852 -8.603 1.00 65.75 80 LEU A N 1
ATOM 601 C CA . LEU A 1 80 ? -5.323 -8.671 -9.584 1.00 65.75 80 LEU A CA 1
ATOM 602 C C . LEU A 1 80 ? -4.695 -9.904 -8.923 1.00 65.75 80 LEU A C 1
ATOM 604 O O . LEU A 1 80 ? -4.180 -9.808 -7.803 1.00 65.75 80 LEU A O 1
ATOM 608 N N . ALA A 1 81 ? -4.665 -11.042 -9.622 1.00 80.88 81 ALA A N 1
ATOM 609 C CA . ALA A 1 81 ? -3.895 -12.178 -9.126 1.00 80.88 81 ALA A CA 1
ATOM 610 C C . ALA A 1 81 ? -2.424 -11.750 -8.909 1.00 80.88 81 ALA A C 1
ATOM 612 O O . ALA A 1 81 ? -1.922 -10.920 -9.677 1.00 80.88 81 ALA A O 1
ATOM 613 N N . PRO A 1 82 ? -1.705 -12.271 -7.894 1.00 85.50 82 PRO A N 1
ATOM 614 C CA . PRO A 1 82 ? -0.332 -11.846 -7.605 1.00 85.50 82 PRO A CA 1
ATOM 615 C C . PRO A 1 82 ? 0.609 -11.894 -8.819 1.00 85.50 82 PRO A C 1
ATOM 617 O O . PRO A 1 82 ? 1.446 -11.012 -8.987 1.00 85.50 82 PRO A O 1
ATOM 620 N N . GLU A 1 83 ? 0.439 -12.872 -9.710 1.00 83.44 83 GLU A N 1
ATOM 621 C CA . GLU A 1 83 ? 1.187 -13.005 -10.964 1.00 83.44 83 GLU A CA 1
ATOM 622 C C . GLU A 1 83 ? 0.915 -11.848 -11.932 1.00 83.44 83 GLU A C 1
ATOM 624 O O . GLU A 1 83 ? 1.839 -11.284 -12.523 1.00 83.44 83 GLU A O 1
ATOM 629 N N . GLU A 1 84 ? -0.357 -11.485 -12.088 1.00 79.56 84 GLU A N 1
ATOM 630 C CA . GLU A 1 84 ? -0.796 -10.391 -12.953 1.00 79.56 84 GLU A CA 1
ATOM 631 C C . GLU A 1 84 ? -0.332 -9.048 -12.398 1.00 79.56 84 GLU A C 1
ATOM 633 O O . GLU A 1 84 ? 0.141 -8.195 -13.151 1.00 79.56 84 GLU A O 1
ATOM 638 N N . LEU A 1 85 ? -0.409 -8.882 -11.075 1.00 85.81 85 LEU A N 1
ATOM 639 C CA . LEU A 1 85 ? 0.104 -7.705 -10.394 1.00 85.81 85 LEU A CA 1
ATOM 640 C C . LEU A 1 85 ? 1.618 -7.594 -10.578 1.00 85.81 85 LEU A C 1
ATOM 642 O O . LEU A 1 85 ? 2.090 -6.546 -11.005 1.00 85.81 85 LEU A O 1
ATOM 646 N N . LEU A 1 86 ? 2.383 -8.665 -10.338 1.00 86.81 86 LEU A N 1
ATOM 647 C CA . LEU A 1 86 ? 3.836 -8.658 -10.531 1.00 86.81 86 LEU A CA 1
ATOM 648 C C . LEU A 1 86 ? 4.212 -8.285 -11.967 1.00 86.81 86 LEU A C 1
ATOM 650 O O . LEU A 1 86 ? 5.120 -7.481 -12.193 1.00 86.81 86 LEU A O 1
ATOM 654 N N . HIS A 1 87 ? 3.509 -8.855 -12.945 1.00 81.50 87 HIS A N 1
ATOM 655 C CA . HIS A 1 87 ? 3.718 -8.514 -14.345 1.00 81.50 87 HIS A CA 1
ATOM 656 C C . HIS A 1 87 ? 3.407 -7.038 -14.620 1.00 81.50 87 HIS A C 1
ATOM 658 O O . HIS A 1 87 ? 4.202 -6.355 -15.267 1.00 81.50 87 HIS A O 1
ATOM 664 N N . ALA A 1 88 ? 2.300 -6.516 -14.088 1.00 79.75 88 ALA A N 1
ATOM 665 C CA . ALA A 1 88 ? 1.956 -5.103 -14.211 1.00 79.75 88 ALA A CA 1
ATOM 666 C C . ALA A 1 88 ? 3.031 -4.198 -13.583 1.00 79.75 88 ALA A C 1
ATOM 668 O O . ALA A 1 88 ? 3.433 -3.216 -14.204 1.00 79.75 88 ALA A O 1
ATOM 669 N N . LEU A 1 89 ? 3.553 -4.538 -12.398 1.00 87.75 89 LEU A N 1
ATOM 670 C CA . LEU A 1 89 ? 4.639 -3.790 -11.752 1.00 87.75 89 LEU A CA 1
ATOM 671 C C . LEU A 1 89 ? 5.914 -3.783 -12.611 1.00 87.75 89 LEU A C 1
ATOM 673 O O . LEU A 1 89 ? 6.536 -2.735 -12.773 1.00 87.75 89 LEU A O 1
ATOM 677 N N . ARG A 1 90 ? 6.277 -4.914 -13.233 1.00 84.06 90 ARG A N 1
ATOM 678 C CA . ARG A 1 90 ? 7.402 -4.981 -14.188 1.00 84.06 90 ARG A CA 1
ATOM 679 C C . ARG A 1 90 ? 7.186 -4.060 -15.393 1.00 84.06 90 ARG A C 1
ATOM 681 O O . ARG A 1 90 ? 8.120 -3.373 -15.802 1.00 84.06 90 ARG A O 1
ATOM 688 N N . GLY A 1 91 ? 5.961 -3.992 -15.915 1.00 76.00 91 GLY A N 1
ATOM 689 C CA . GLY A 1 91 ? 5.584 -3.049 -16.974 1.00 76.00 91 GLY A CA 1
ATOM 690 C C . GLY A 1 91 ? 5.762 -1.583 -16.574 1.00 76.00 91 GLY A C 1
ATOM 691 O O . GLY A 1 91 ? 6.328 -0.793 -17.330 1.00 76.00 91 GLY A O 1
ATOM 692 N N . GLN A 1 92 ? 5.340 -1.218 -15.361 1.00 84.81 92 GLN A N 1
ATOM 693 C CA . GLN A 1 92 ? 5.516 0.139 -14.825 1.00 84.81 92 GLN A CA 1
ATOM 694 C C . GLN A 1 92 ? 6.996 0.512 -14.677 1.00 84.81 92 GLN A C 1
ATOM 696 O O . GLN A 1 92 ? 7.387 1.634 -14.982 1.00 84.81 92 GLN A O 1
ATOM 701 N N . VAL A 1 93 ? 7.841 -0.431 -14.254 1.00 84.12 93 VAL A N 1
ATOM 702 C CA . VAL A 1 93 ? 9.293 -0.219 -14.133 1.00 84.12 93 VAL A CA 1
ATOM 703 C C . VAL A 1 93 ? 9.931 0.041 -15.494 1.00 84.12 93 VAL A C 1
ATOM 705 O O . VAL A 1 93 ? 10.706 0.988 -15.628 1.00 84.12 93 VAL A O 1
ATOM 708 N N . ALA A 1 94 ? 9.582 -0.767 -16.496 1.00 77.81 94 ALA A N 1
ATOM 709 C CA . ALA A 1 94 ? 10.132 -0.650 -17.843 1.00 77.81 94 ALA A CA 1
ATOM 710 C C . ALA A 1 94 ? 9.745 0.678 -18.516 1.00 77.81 94 ALA A C 1
ATOM 712 O O . ALA A 1 94 ? 10.561 1.299 -19.187 1.00 77.81 94 ALA A O 1
ATOM 713 N N . THR A 1 95 ? 8.511 1.133 -18.295 1.00 75.56 95 THR A N 1
ATOM 714 C CA . THR A 1 95 ? 7.946 2.323 -18.958 1.00 75.56 95 THR A CA 1
ATOM 715 C C . THR A 1 95 ? 8.106 3.610 -18.155 1.00 75.56 95 THR A C 1
ATOM 717 O O . THR A 1 95 ? 7.990 4.703 -18.707 1.00 75.56 95 THR A O 1
ATOM 720 N N . ARG A 1 96 ? 8.342 3.497 -16.841 1.00 81.38 96 ARG A N 1
ATOM 721 C CA . ARG A 1 96 ? 8.259 4.597 -15.864 1.00 81.38 96 ARG A CA 1
ATOM 722 C C . ARG A 1 96 ? 6.895 5.291 -15.848 1.00 81.38 96 ARG A C 1
ATOM 724 O O . ARG A 1 96 ? 6.797 6.459 -15.479 1.00 81.38 96 ARG A O 1
ATOM 731 N N . LEU A 1 97 ? 5.847 4.554 -16.216 1.00 77.31 97 LEU A N 1
ATOM 732 C CA . LEU A 1 97 ? 4.456 4.979 -16.127 1.00 77.31 97 LEU A CA 1
ATOM 733 C C . LEU A 1 97 ? 3.797 4.247 -14.960 1.00 77.31 97 LEU A C 1
ATOM 735 O O . LEU A 1 97 ? 3.558 3.045 -15.037 1.00 77.31 97 LEU A O 1
ATOM 739 N N . PHE A 1 98 ? 3.521 4.969 -13.875 1.00 80.88 98 PHE A N 1
ATOM 740 C CA . PHE A 1 98 ? 3.011 4.376 -12.639 1.00 80.88 98 PHE A CA 1
ATOM 741 C C . PHE A 1 98 ? 1.477 4.415 -12.575 1.00 80.88 98 PHE A C 1
ATOM 743 O O . PHE A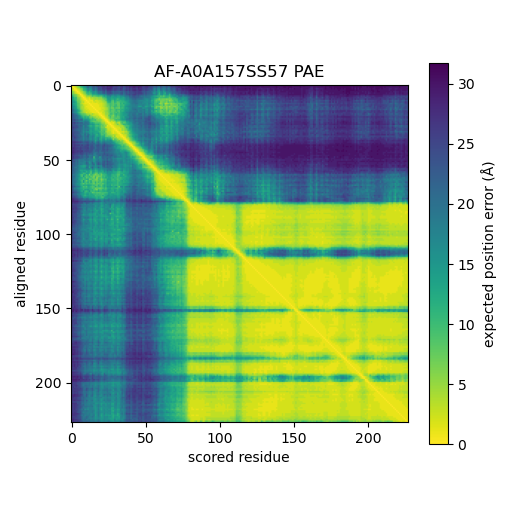 1 98 ? 0.838 5.430 -12.865 1.00 80.88 98 PHE A O 1
ATOM 750 N N . LEU A 1 99 ? 0.875 3.282 -12.204 1.00 77.12 99 LEU A N 1
ATOM 751 C CA . LEU A 1 99 ? -0.578 3.078 -12.189 1.00 77.12 99 LEU A CA 1
ATOM 752 C C . LEU A 1 99 ? -1.252 3.575 -10.913 1.00 77.12 99 LEU A C 1
ATOM 754 O O . LEU A 1 99 ? -2.472 3.747 -10.910 1.00 77.12 99 LEU A O 1
ATOM 758 N N . GLU A 1 100 ? -0.508 3.865 -9.852 1.00 81.81 100 GLU A N 1
ATOM 759 C CA . GLU A 1 100 ? -1.035 4.484 -8.636 1.00 81.81 100 GLU A CA 1
ATOM 760 C C . GLU A 1 100 ? -0.532 5.931 -8.521 1.00 81.81 100 GLU A C 1
ATOM 762 O O . GLU A 1 100 ? 0.652 6.175 -8.761 1.00 81.81 100 GLU A O 1
ATOM 767 N N . PRO A 1 101 ? -1.399 6.929 -8.237 1.00 81.62 101 PRO A N 1
ATOM 768 C CA . PRO A 1 101 ? -0.969 8.331 -8.196 1.00 81.62 101 PRO A CA 1
ATOM 769 C C . PRO A 1 101 ? 0.088 8.576 -7.116 1.00 81.62 101 PRO A C 1
ATOM 771 O O . PRO A 1 101 ? 0.974 9.410 -7.283 1.00 81.62 101 PRO A O 1
ATOM 774 N N . ASP A 1 102 ? 0.005 7.828 -6.016 1.00 88.31 102 ASP A N 1
ATOM 775 C CA . ASP A 1 102 ? 0.982 7.871 -4.936 1.00 88.31 102 ASP A CA 1
ATOM 776 C C . ASP A 1 102 ? 2.310 7.193 -5.320 1.00 88.31 102 ASP A C 1
ATOM 778 O O . ASP A 1 102 ? 3.363 7.682 -4.918 1.00 88.31 102 ASP A O 1
ATOM 782 N N . ASP A 1 103 ? 2.304 6.147 -6.160 1.00 90.12 103 ASP A N 1
ATOM 783 C CA . ASP A 1 103 ? 3.540 5.571 -6.716 1.00 90.12 103 ASP A CA 1
ATOM 784 C C . ASP A 1 103 ? 4.223 6.567 -7.664 1.00 90.12 103 ASP A C 1
ATOM 786 O O . ASP A 1 103 ? 5.439 6.744 -7.607 1.00 90.12 103 ASP A O 1
ATOM 790 N N . GLU A 1 104 ? 3.449 7.268 -8.499 1.00 86.88 104 GLU A N 1
ATOM 791 C CA . GLU A 1 104 ? 3.960 8.323 -9.382 1.00 86.88 104 GLU A CA 1
ATOM 792 C C . GLU A 1 104 ? 4.608 9.462 -8.581 1.00 86.88 104 GLU A C 1
ATOM 794 O O . GLU A 1 104 ? 5.751 9.845 -8.849 1.00 86.88 104 GLU A O 1
ATOM 799 N N . ALA A 1 105 ? 3.912 9.966 -7.557 1.00 88.50 105 ALA A N 1
ATOM 800 C CA . ALA A 1 105 ? 4.422 11.016 -6.681 1.00 88.50 105 ALA A CA 1
ATOM 801 C C . ALA A 1 105 ? 5.686 10.571 -5.924 1.00 88.50 105 ALA A C 1
ATOM 803 O O . ALA A 1 105 ? 6.684 11.301 -5.898 1.00 88.50 105 ALA A O 1
ATOM 804 N N . PHE A 1 106 ? 5.669 9.358 -5.363 1.00 90.38 106 PHE A N 1
ATOM 805 C CA . PHE A 1 106 ? 6.801 8.770 -4.653 1.00 90.38 106 PHE A CA 1
ATOM 806 C C . PHE A 1 106 ? 8.026 8.636 -5.564 1.00 90.38 106 PHE A C 1
ATOM 808 O O . PHE A 1 106 ? 9.119 9.100 -5.228 1.00 90.38 106 PHE A O 1
ATOM 815 N N . MET A 1 107 ? 7.848 8.064 -6.756 1.00 88.56 107 MET A N 1
ATOM 816 C CA . MET A 1 107 ? 8.935 7.852 -7.712 1.00 88.56 107 MET A CA 1
ATOM 817 C C . MET A 1 107 ? 9.488 9.171 -8.254 1.00 88.56 107 MET A C 1
ATOM 819 O O . MET A 1 107 ? 10.703 9.293 -8.427 1.00 88.56 107 MET A O 1
ATOM 823 N N . ALA A 1 108 ? 8.644 10.186 -8.456 1.00 85.56 108 ALA A N 1
ATOM 824 C CA . ALA A 1 108 ? 9.095 11.529 -8.812 1.00 85.56 108 ALA A CA 1
ATOM 825 C C . ALA A 1 108 ? 9.955 12.150 -7.696 1.00 85.56 108 ALA A C 1
ATOM 827 O O . ALA A 1 108 ? 11.031 12.693 -7.964 1.00 85.56 108 ALA A O 1
ATOM 828 N N . GLN A 1 109 ? 9.536 12.033 -6.433 1.00 82.69 109 GLN A N 1
ATOM 829 C CA . GLN A 1 109 ? 10.297 12.541 -5.289 1.00 82.69 109 GLN A CA 1
ATOM 830 C C . GLN A 1 109 ? 11.629 11.799 -5.102 1.00 82.69 109 GLN A C 1
ATOM 832 O O . GLN A 1 109 ? 12.658 12.429 -4.836 1.00 82.69 109 GLN A O 1
ATOM 837 N N . PHE A 1 110 ? 11.633 10.476 -5.277 1.00 75.56 110 PHE A N 1
ATOM 838 C CA . PHE A 1 110 ? 12.832 9.650 -5.164 1.00 75.56 110 PHE A CA 1
ATOM 839 C C . PHE A 1 110 ? 13.807 9.897 -6.329 1.00 75.56 110 PHE A C 1
ATOM 841 O O . PHE A 1 110 ? 15.014 10.039 -6.114 1.00 75.56 110 PHE A O 1
ATOM 848 N N . GLY A 1 111 ? 13.291 10.029 -7.557 1.00 65.38 111 GLY A N 1
ATOM 849 C CA . GLY A 1 111 ? 14.061 10.296 -8.777 1.00 65.38 111 GLY A CA 1
ATOM 850 C C . GLY A 1 111 ? 14.684 11.696 -8.834 1.00 65.38 111 GLY A C 1
ATOM 851 O O . GLY A 1 111 ? 15.793 11.862 -9.347 1.00 65.38 111 GLY A O 1
ATOM 852 N N . ASN A 1 112 ? 14.051 12.698 -8.209 1.00 55.19 112 ASN A N 1
ATOM 853 C CA . ASN A 1 112 ? 14.579 14.066 -8.094 1.00 55.19 112 ASN A CA 1
ATOM 854 C C . ASN A 1 112 ? 15.908 14.169 -7.312 1.00 55.19 112 ASN A C 1
ATOM 856 O O . ASN A 1 112 ? 16.535 15.228 -7.295 1.00 55.19 112 ASN A O 1
ATOM 860 N N . ARG A 1 113 ?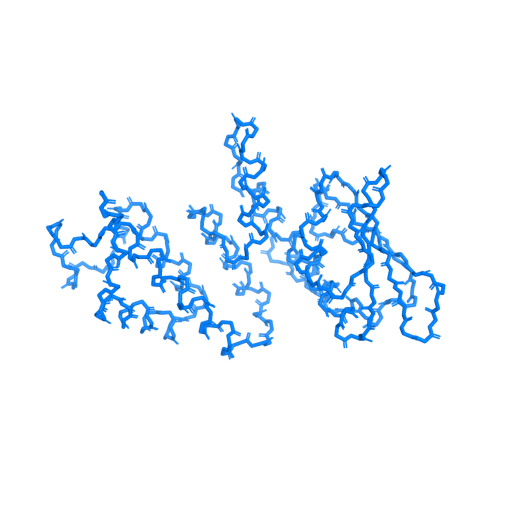 16.398 13.073 -6.714 1.00 56.66 113 ARG A N 1
ATOM 861 C CA . ARG A 1 113 ? 17.725 12.987 -6.072 1.00 56.66 113 ARG A CA 1
ATOM 862 C C . ARG A 1 113 ? 18.893 12.842 -7.068 1.00 56.66 113 ARG A C 1
ATOM 864 O O . ARG A 1 113 ? 20.025 12.594 -6.652 1.00 56.66 113 ARG A O 1
ATOM 871 N N . GLY A 1 114 ? 18.646 12.999 -8.372 1.00 51.00 114 GLY A N 1
ATOM 872 C CA . GLY A 1 114 ? 19.687 13.120 -9.401 1.00 51.00 114 GLY A CA 1
ATOM 873 C C . GLY A 1 114 ? 20.385 11.810 -9.783 1.00 51.00 114 GLY A C 1
ATOM 874 O O . GLY A 1 114 ? 21.458 11.844 -10.383 1.00 51.00 114 GLY A O 1
ATOM 875 N N . ARG A 1 115 ? 19.801 10.652 -9.445 1.00 58.25 115 ARG A N 1
ATOM 876 C CA . ARG A 1 115 ? 20.275 9.330 -9.883 1.00 58.25 115 ARG A CA 1
ATOM 877 C C . ARG A 1 115 ? 19.160 8.596 -10.613 1.00 58.25 115 ARG A C 1
ATOM 879 O O . ARG A 1 115 ? 18.027 8.581 -10.144 1.00 58.25 115 ARG A O 1
ATOM 886 N N . SER A 1 116 ? 19.510 7.940 -11.718 1.00 72.88 116 SER A N 1
ATOM 887 C CA . SER A 1 116 ? 18.641 6.925 -12.312 1.00 72.88 116 SER A CA 1
ATOM 888 C C . SER A 1 116 ? 18.465 5.784 -11.307 1.00 72.88 116 SER A C 1
ATOM 890 O O . SER A 1 116 ? 19.457 5.266 -10.788 1.00 72.88 116 SER A O 1
ATOM 892 N N . ILE A 1 117 ? 17.216 5.439 -10.988 1.00 80.25 117 ILE A N 1
ATOM 893 C CA . ILE A 1 117 ? 16.882 4.338 -10.078 1.00 80.25 117 ILE A CA 1
ATOM 894 C C . ILE A 1 117 ? 16.988 3.040 -10.887 1.00 80.25 117 ILE A C 1
ATOM 896 O O . ILE A 1 117 ? 16.222 2.896 -11.841 1.00 80.25 117 ILE A O 1
ATOM 900 N N . PRO A 1 118 ? 17.875 2.091 -10.538 1.00 88.75 118 PRO A N 1
ATOM 901 C CA . PRO A 1 118 ? 17.938 0.796 -11.210 1.00 88.75 118 PRO A CA 1
ATOM 902 C C . PRO A 1 118 ? 16.579 0.089 -11.221 1.00 88.75 118 PRO A C 1
ATOM 904 O O . PRO A 1 118 ? 15.857 0.133 -10.224 1.00 88.75 118 PRO A O 1
ATOM 907 N N . ASP A 1 119 ? 16.253 -0.605 -12.310 1.00 88.81 119 ASP A N 1
ATOM 908 C CA . ASP A 1 119 ? 14.953 -1.270 -12.486 1.00 88.81 119 ASP A CA 1
ATOM 909 C C . ASP A 1 119 ? 14.633 -2.252 -11.357 1.00 88.81 119 ASP A C 1
ATOM 911 O O . ASP A 1 119 ? 13.526 -2.242 -10.831 1.00 88.81 119 ASP A O 1
ATOM 915 N N . ALA A 1 120 ? 15.621 -3.028 -10.902 1.00 89.19 120 ALA A N 1
ATOM 916 C CA . ALA A 1 120 ? 15.454 -3.943 -9.773 1.00 89.19 120 ALA A CA 1
ATOM 917 C C . ALA A 1 120 ? 15.060 -3.218 -8.471 1.00 89.19 120 ALA A C 1
ATOM 919 O O . ALA A 1 120 ? 14.232 -3.713 -7.712 1.00 89.19 120 ALA A O 1
ATOM 920 N N . ILE A 1 121 ? 15.612 -2.022 -8.230 1.00 89.75 121 ILE A N 1
ATOM 921 C CA . ILE A 1 121 ? 15.272 -1.208 -7.054 1.00 89.75 121 ILE A CA 1
ATOM 922 C C . ILE A 1 121 ? 13.864 -0.628 -7.205 1.00 89.75 121 ILE A C 1
ATOM 924 O O . ILE A 1 121 ? 13.087 -0.664 -6.257 1.00 89.75 121 ILE A O 1
ATOM 928 N N . CYS A 1 122 ? 13.520 -0.134 -8.397 1.00 90.56 122 CYS A N 1
ATOM 929 C CA . CYS A 1 122 ? 12.190 0.399 -8.684 1.00 90.56 122 CYS A CA 1
ATOM 930 C C . CYS A 1 122 ? 11.109 -0.682 -8.533 1.00 90.56 122 CYS A C 1
ATOM 932 O O . CYS A 1 122 ? 10.110 -0.448 -7.858 1.00 90.56 122 CYS A O 1
ATOM 934 N N . LEU A 1 123 ? 11.343 -1.882 -9.077 1.00 91.81 123 LEU A N 1
ATOM 935 C CA . LEU A 1 123 ? 10.436 -3.019 -8.934 1.00 91.81 123 LEU A CA 1
ATOM 936 C C . LEU A 1 123 ? 10.227 -3.377 -7.464 1.00 91.81 123 LEU A C 1
ATOM 938 O O . LEU A 1 123 ? 9.091 -3.585 -7.047 1.00 91.81 123 LEU A O 1
ATOM 942 N N . ARG A 1 124 ? 11.304 -3.393 -6.671 1.00 93.12 124 ARG A N 1
ATOM 943 C CA . ARG A 1 124 ? 11.202 -3.671 -5.239 1.00 93.12 124 ARG A CA 1
ATOM 944 C C . ARG A 1 124 ? 10.373 -2.653 -4.490 1.00 93.12 124 ARG A C 1
ATOM 946 O O . ARG A 1 124 ? 9.463 -3.051 -3.773 1.00 93.12 124 ARG A O 1
ATOM 953 N N . MET A 1 125 ? 10.610 -1.372 -4.734 1.00 93.44 125 MET A N 1
ATOM 954 C CA . MET A 1 125 ? 9.809 -0.314 -4.125 1.00 93.44 125 MET A CA 1
ATOM 955 C C . MET A 1 125 ? 8.324 -0.453 -4.476 1.00 93.44 125 MET A C 1
ATOM 957 O O . MET A 1 125 ? 7.474 -0.296 -3.608 1.00 93.44 125 MET A O 1
ATOM 961 N N . LEU A 1 126 ? 7.989 -0.786 -5.726 1.00 93.06 126 LEU A N 1
ATOM 962 C CA . LEU A 1 126 ? 6.593 -0.996 -6.115 1.00 93.06 126 LEU A CA 1
ATOM 963 C C . LEU A 1 126 ? 5.963 -2.220 -5.437 1.00 93.06 126 LEU A C 1
ATOM 965 O O . LEU A 1 126 ? 4.803 -2.155 -5.039 1.00 93.06 126 LEU A O 1
ATOM 969 N N . ILE A 1 127 ? 6.708 -3.318 -5.286 1.00 94.12 127 ILE A N 1
ATOM 970 C CA . ILE A 1 127 ? 6.233 -4.520 -4.585 1.00 94.12 127 ILE A CA 1
ATOM 971 C C . ILE A 1 127 ? 5.977 -4.216 -3.106 1.00 94.12 127 ILE A C 1
ATOM 973 O O . ILE A 1 127 ? 4.889 -4.495 -2.604 1.00 94.12 127 ILE A O 1
ATOM 977 N N . GLU A 1 128 ? 6.937 -3.586 -2.426 1.00 95.81 128 GLU A N 1
ATOM 978 C CA . GLU A 1 128 ? 6.809 -3.175 -1.024 1.00 95.81 128 GLU A CA 1
ATOM 979 C C . GLU A 1 128 ? 5.581 -2.271 -0.839 1.00 95.81 128 GLU A C 1
ATOM 981 O O . GLU A 1 128 ? 4.725 -2.533 0.009 1.00 95.81 128 GLU A O 1
ATOM 986 N N . ARG A 1 129 ? 5.419 -1.262 -1.705 1.00 95.69 129 ARG A N 1
ATOM 987 C CA . ARG A 1 129 ? 4.250 -0.373 -1.684 1.00 95.69 129 ARG A CA 1
ATOM 988 C C . ARG A 1 129 ? 2.948 -1.123 -1.956 1.00 95.69 129 ARG A C 1
ATOM 990 O O . ARG A 1 129 ? 1.940 -0.814 -1.326 1.00 95.69 129 ARG A O 1
ATOM 997 N N . ALA A 1 130 ? 2.931 -2.100 -2.865 1.00 94.38 130 ALA A N 1
ATOM 998 C CA . ALA A 1 130 ? 1.751 -2.924 -3.137 1.00 94.38 130 ALA A CA 1
ATOM 999 C C . ALA A 1 130 ? 1.295 -3.708 -1.896 1.00 94.38 130 ALA A C 1
ATOM 1001 O O . ALA A 1 130 ? 0.100 -3.720 -1.595 1.00 94.38 130 ALA A O 1
ATOM 1002 N N . ILE A 1 131 ? 2.233 -4.283 -1.138 1.00 95.19 131 ILE A N 1
ATOM 1003 C CA . ILE A 1 131 ? 1.935 -5.008 0.106 1.00 95.19 131 ILE A CA 1
ATOM 1004 C C . ILE A 1 131 ? 1.421 -4.050 1.188 1.00 95.19 131 ILE A C 1
ATOM 1006 O O . ILE A 1 131 ? 0.368 -4.302 1.775 1.00 95.19 131 ILE A O 1
ATOM 1010 N N . VAL A 1 132 ? 2.095 -2.912 1.404 1.00 97.12 132 VAL A N 1
ATOM 1011 C CA . VAL A 1 132 ? 1.651 -1.883 2.367 1.00 97.12 132 VAL A CA 1
ATOM 1012 C C . VAL A 1 132 ? 0.241 -1.390 2.040 1.00 97.12 132 VAL A C 1
ATOM 1014 O O . VAL A 1 132 ? -0.606 -1.262 2.925 1.00 97.12 132 VAL A O 1
ATOM 1017 N N . ARG A 1 133 ? -0.049 -1.160 0.757 1.00 96.50 133 ARG A N 1
ATOM 1018 C CA . ARG A 1 133 ? -1.373 -0.730 0.302 1.00 96.50 133 ARG A CA 1
ATOM 1019 C C . ARG A 1 133 ? -2.430 -1.790 0.538 1.00 96.50 133 ARG A C 1
ATOM 1021 O O . ARG A 1 133 ? -3.523 -1.436 0.972 1.00 96.50 133 ARG A O 1
ATOM 1028 N N . ARG A 1 134 ? -2.111 -3.066 0.303 1.00 95.00 134 ARG A N 1
ATOM 1029 C CA . ARG A 1 134 ? -3.029 -4.161 0.615 1.00 95.00 134 ARG A CA 1
ATOM 1030 C C . ARG A 1 134 ? -3.350 -4.200 2.110 1.00 95.00 134 ARG A C 1
ATOM 1032 O O . ARG A 1 134 ? -4.523 -4.250 2.464 1.00 95.00 134 ARG A O 1
ATOM 1039 N N . ALA A 1 135 ? -2.339 -4.076 2.972 1.00 96.69 135 ALA A N 1
ATOM 1040 C CA . ALA A 1 135 ? -2.537 -4.009 4.420 1.00 96.69 135 ALA A CA 1
ATOM 1041 C C . ALA A 1 135 ? -3.435 -2.825 4.817 1.00 96.69 135 ALA A C 1
ATOM 1043 O O . ALA A 1 135 ? -4.409 -2.996 5.548 1.00 96.69 135 ALA A O 1
ATOM 1044 N N . ALA A 1 136 ? -3.157 -1.626 4.294 1.00 97.75 136 ALA A N 1
ATOM 1045 C CA . ALA A 1 136 ? -3.967 -0.442 4.564 1.00 97.75 136 ALA A CA 1
ATOM 1046 C C . ALA A 1 136 ? -5.419 -0.617 4.088 1.00 97.75 136 ALA A C 1
ATOM 1048 O O . ALA A 1 136 ? -6.345 -0.305 4.831 1.00 97.75 136 ALA A O 1
ATOM 1049 N N . GLN A 1 137 ? -5.636 -1.160 2.888 1.00 95.94 137 GLN A N 1
ATOM 1050 C CA . GLN A 1 137 ? -6.972 -1.438 2.355 1.00 95.94 137 GLN A CA 1
ATOM 1051 C C . GLN A 1 137 ? -7.752 -2.422 3.230 1.00 95.94 137 GLN A C 1
ATOM 1053 O O . GLN A 1 137 ? -8.900 -2.134 3.569 1.00 95.94 137 GLN A O 1
ATOM 1058 N N . ASP A 1 138 ? -7.139 -3.539 3.630 1.00 94.56 138 ASP A N 1
ATOM 1059 C CA . ASP A 1 138 ? -7.795 -4.553 4.462 1.00 94.56 138 ASP A CA 1
ATOM 1060 C C . ASP A 1 138 ? -8.207 -3.964 5.833 1.00 94.56 138 ASP A C 1
ATOM 1062 O O . ASP A 1 138 ? -9.318 -4.202 6.321 1.00 94.56 138 ASP A O 1
ATOM 1066 N N . LEU A 1 139 ? -7.360 -3.117 6.433 1.00 97.12 139 LEU A N 1
ATOM 1067 C CA . LEU A 1 139 ? -7.645 -2.431 7.701 1.00 97.12 139 LEU A CA 1
ATOM 1068 C C . LEU A 1 139 ? -8.735 -1.356 7.562 1.00 97.12 139 LEU A C 1
ATOM 1070 O O . LEU A 1 139 ? -9.648 -1.286 8.389 1.00 97.12 139 LEU A O 1
ATOM 1074 N N . LEU A 1 140 ? -8.670 -0.526 6.519 1.00 96.44 140 LEU A N 1
ATOM 1075 C CA . LEU A 1 140 ? -9.676 0.505 6.241 1.00 96.44 140 LEU A CA 1
ATOM 1076 C C . LEU A 1 140 ? -11.043 -0.124 5.934 1.00 96.44 140 LEU A C 1
ATOM 1078 O O . LEU A 1 140 ? -12.067 0.363 6.413 1.00 96.44 140 LEU A O 1
ATOM 1082 N N . ALA A 1 141 ? -11.071 -1.249 5.213 1.00 93.06 141 ALA A N 1
ATOM 1083 C CA . ALA A 1 141 ? -12.289 -2.017 4.955 1.00 93.06 141 ALA A CA 1
ATOM 1084 C C . ALA A 1 141 ? -12.907 -2.592 6.242 1.00 93.06 141 ALA A C 1
ATOM 1086 O O . ALA A 1 141 ? -14.129 -2.723 6.340 1.00 93.06 141 ALA A O 1
ATOM 1087 N N . ALA A 1 142 ? -12.087 -2.877 7.258 1.00 94.25 142 ALA A N 1
ATOM 1088 C CA . ALA A 1 142 ? -12.545 -3.249 8.597 1.00 94.25 142 ALA A CA 1
ATOM 1089 C C . ALA A 1 142 ? -13.024 -2.049 9.445 1.00 94.25 142 ALA A C 1
ATOM 1091 O O . ALA A 1 142 ? -13.436 -2.229 10.595 1.00 94.25 142 ALA A O 1
ATOM 1092 N N . GLY A 1 143 ? -12.999 -0.832 8.892 1.00 95.94 143 GLY A N 1
ATOM 1093 C CA . GLY A 1 143 ? -13.419 0.399 9.558 1.00 95.94 143 GLY A CA 1
ATOM 1094 C C . GLY A 1 143 ? -12.384 0.963 10.530 1.00 95.94 143 GLY A C 1
ATOM 1095 O O . GLY A 1 143 ? -12.748 1.752 11.403 1.00 95.94 143 GLY A O 1
ATOM 1096 N N . CYS A 1 144 ? -11.121 0.540 10.430 1.00 96.81 144 CYS A N 1
ATOM 1097 C CA . CYS A 1 144 ? -10.039 1.118 11.217 1.00 96.81 144 CYS A CA 1
ATOM 1098 C C . CYS A 1 144 ? -9.654 2.508 10.698 1.00 96.81 144 CYS A C 1
ATOM 1100 O O . CYS A 1 144 ? -9.756 2.794 9.509 1.00 96.81 144 CYS A O 1
ATOM 1102 N N . GLU A 1 145 ? -9.143 3.345 11.596 1.00 98.12 145 GLU A N 1
ATOM 1103 C CA . GLU A 1 145 ? -8.398 4.552 11.231 1.00 98.12 145 GLU A CA 1
ATOM 1104 C C . GLU A 1 145 ? -6.898 4.271 11.361 1.00 98.12 145 GLU A C 1
ATOM 1106 O O . GLU A 1 145 ? -6.466 3.523 12.246 1.00 98.12 145 GLU A O 1
ATOM 1111 N N . LEU A 1 146 ? -6.101 4.868 10.481 1.00 98.25 146 LEU A N 1
ATOM 1112 C CA . LEU A 1 146 ? -4.672 4.610 10.346 1.00 98.25 146 LEU A CA 1
ATOM 1113 C C . LEU A 1 146 ? -3.859 5.883 10.572 1.00 98.25 146 LEU A C 1
ATOM 1115 O O . LEU A 1 146 ? -4.331 6.999 10.342 1.00 98.25 146 LEU A O 1
ATOM 1119 N N . ARG A 1 147 ? -2.618 5.712 11.031 1.00 97.56 147 ARG A N 1
ATOM 1120 C CA . ARG A 1 147 ? -1.652 6.803 11.163 1.00 97.56 147 ARG A CA 1
ATOM 1121 C C . ARG A 1 147 ? -0.221 6.300 11.027 1.00 97.56 147 ARG A C 1
ATOM 1123 O O . ARG A 1 147 ? 0.114 5.281 11.623 1.00 97.56 147 ARG A O 1
ATOM 1130 N N . ILE A 1 148 ? 0.620 7.033 10.303 1.00 98.00 148 ILE A N 1
ATOM 1131 C CA . ILE A 1 148 ? 2.020 6.670 10.061 1.00 98.00 148 ILE A CA 1
ATOM 1132 C C . ILE A 1 148 ? 2.962 7.447 10.982 1.00 98.00 148 ILE A C 1
ATOM 1134 O O . ILE A 1 148 ? 2.773 8.641 11.241 1.00 98.00 148 ILE A O 1
ATOM 1138 N N . HIS A 1 149 ? 3.972 6.744 11.480 1.00 96.50 149 HIS A N 1
ATOM 1139 C CA . HIS A 1 149 ? 5.100 7.281 12.225 1.00 96.50 149 HIS A CA 1
ATOM 1140 C C . HIS A 1 149 ? 6.396 6.743 11.613 1.00 96.50 149 HIS A C 1
ATOM 1142 O O . HIS A 1 149 ? 6.641 5.543 11.653 1.00 96.50 149 HIS A O 1
ATOM 1148 N N . ASP A 1 150 ? 7.235 7.632 11.099 1.00 90.94 150 ASP A N 1
ATOM 1149 C CA . ASP A 1 150 ? 8.452 7.343 10.322 1.00 90.94 150 ASP A CA 1
ATOM 1150 C C . ASP A 1 150 ? 9.752 7.485 11.145 1.00 90.94 150 ASP A C 1
ATOM 1152 O O . ASP A 1 150 ? 10.860 7.414 10.614 1.00 90.94 150 ASP A O 1
ATOM 1156 N N . GLY A 1 151 ? 9.618 7.714 12.457 1.00 83.12 151 GLY A N 1
ATOM 1157 C CA . GLY A 1 151 ? 10.726 7.968 13.387 1.00 83.12 151 GLY A CA 1
ATOM 1158 C C . GLY A 1 151 ? 10.768 9.405 13.918 1.00 83.12 151 GLY A C 1
ATOM 1159 O O . GLY A 1 151 ? 11.476 9.668 14.888 1.00 83.12 151 GLY A O 1
ATOM 1160 N N . GLU A 1 152 ? 9.967 10.302 13.341 1.00 80.88 152 GLU A N 1
ATOM 1161 C CA . GLU A 1 152 ? 9.831 11.726 13.681 1.00 80.88 152 GLU A CA 1
ATOM 1162 C C . GLU A 1 152 ? 8.373 12.019 14.158 1.00 80.88 152 GLU A C 1
ATOM 1164 O O . GLU A 1 152 ? 7.643 11.062 14.451 1.00 80.88 152 GLU A O 1
ATOM 1169 N N . PRO A 1 153 ? 7.878 13.273 14.355 1.00 86.00 153 PRO A N 1
ATOM 1170 C CA . PRO A 1 153 ? 6.470 13.445 14.709 1.00 86.00 153 PRO A CA 1
ATOM 1171 C C . PRO A 1 153 ? 5.577 12.943 13.566 1.00 86.00 153 PRO A C 1
ATOM 1173 O O . PRO A 1 153 ? 5.974 12.972 12.411 1.00 86.00 153 PRO A O 1
ATOM 1176 N N . TRP A 1 154 ? 4.355 12.516 13.900 1.00 94.81 154 TRP A N 1
ATOM 1177 C CA . TRP A 1 154 ? 3.397 11.872 12.988 1.00 94.81 154 TRP A CA 1
ATOM 1178 C C . TRP A 1 154 ? 3.452 12.347 11.527 1.00 94.81 154 TRP A C 1
ATOM 1180 O O . TRP A 1 154 ? 3.132 13.505 11.245 1.00 94.81 154 TRP A O 1
ATOM 1190 N N . ALA A 1 155 ? 3.745 11.419 10.613 1.00 95.25 155 ALA A N 1
ATOM 1191 C CA . ALA A 1 155 ? 3.873 11.687 9.181 1.00 95.25 155 ALA A CA 1
ATOM 1192 C C . ALA A 1 155 ? 2.532 12.069 8.524 1.00 95.25 155 ALA A C 1
ATOM 1194 O O . ALA A 1 155 ? 2.499 12.782 7.523 1.00 95.25 155 ALA A O 1
ATOM 1195 N N . CYS A 1 156 ? 1.408 11.649 9.116 1.00 96.06 156 CYS A N 1
ATOM 1196 C CA . CYS A 1 156 ? 0.063 12.037 8.690 1.00 96.06 156 CYS A CA 1
ATOM 1197 C C . CYS A 1 156 ? -0.899 12.242 9.883 1.00 96.06 156 CYS A C 1
ATOM 1199 O O . CYS A 1 156 ? -0.618 11.818 11.019 1.00 96.06 156 CYS A O 1
ATOM 1201 N N . PRO A 1 157 ? -2.043 12.932 9.690 1.00 96.12 157 PRO A N 1
ATOM 1202 C CA . PRO A 1 157 ? -3.143 12.894 10.653 1.00 96.12 157 PRO A CA 1
ATOM 1203 C C . PRO A 1 157 ? -3.720 11.475 10.785 1.00 96.12 157 PRO A C 1
ATOM 1205 O O . PRO A 1 157 ? -3.498 10.618 9.937 1.00 96.12 157 PRO A O 1
ATOM 1208 N N . LEU A 1 158 ? -4.479 11.231 11.856 1.00 97.25 158 LEU A N 1
ATOM 1209 C CA . LEU A 1 158 ? -5.323 10.036 11.927 1.00 97.25 158 LEU A CA 1
ATOM 1210 C C . LEU A 1 158 ? -6.353 10.111 10.792 1.00 97.25 158 LEU A C 1
ATOM 1212 O O . LEU A 1 158 ? -7.054 11.118 10.689 1.00 97.25 158 LEU A O 1
ATOM 1216 N N . THR A 1 159 ? -6.410 9.088 9.944 1.00 98.06 159 THR A N 1
ATOM 1217 C CA . THR A 1 159 ? -7.167 9.141 8.689 1.00 98.06 159 THR A CA 1
ATOM 1218 C C . THR A 1 159 ? -7.823 7.802 8.356 1.00 98.06 159 THR A C 1
ATOM 1220 O O . THR A 1 159 ? -7.391 6.743 8.812 1.00 98.06 159 THR A O 1
ATOM 1223 N N . SER A 1 160 ? -8.879 7.864 7.549 1.00 97.19 160 SER A N 1
ATOM 1224 C CA . SER A 1 160 ? -9.493 6.709 6.879 1.00 97.19 160 SER A CA 1
ATOM 1225 C C . SER A 1 160 ? -9.301 6.765 5.356 1.00 97.19 160 SER A C 1
ATOM 1227 O O . SER A 1 160 ? -9.884 5.968 4.623 1.00 97.19 160 SER A O 1
ATOM 1229 N N . ASP A 1 161 ? -8.487 7.709 4.876 1.00 96.69 161 ASP A N 1
ATOM 1230 C CA . ASP A 1 161 ? -8.154 7.865 3.467 1.00 96.69 161 ASP A CA 1
ATOM 1231 C C . ASP A 1 161 ? -6.877 7.082 3.139 1.00 96.69 161 ASP A C 1
ATOM 1233 O O . ASP A 1 161 ? -5.808 7.318 3.708 1.00 96.69 161 ASP A O 1
ATOM 1237 N N . LEU A 1 162 ? -6.985 6.149 2.192 1.00 95.69 162 LEU A N 1
ATOM 1238 C CA . LEU A 1 162 ? -5.850 5.370 1.707 1.00 95.69 162 LEU A CA 1
ATOM 1239 C C . LEU A 1 162 ? -4.758 6.266 1.108 1.00 95.69 162 LEU A C 1
ATOM 1241 O O . LEU A 1 162 ? -3.578 5.963 1.267 1.00 95.69 162 LEU A O 1
ATOM 1245 N N . ALA A 1 163 ? -5.126 7.360 0.436 1.00 94.12 163 ALA A N 1
ATOM 1246 C CA . ALA A 1 163 ? -4.163 8.253 -0.197 1.00 94.12 163 ALA A CA 1
ATOM 1247 C C . ALA A 1 163 ? -3.278 8.957 0.842 1.00 94.12 163 ALA A C 1
ATOM 1249 O O . ALA A 1 163 ? -2.064 9.029 0.663 1.00 94.12 163 ALA A O 1
ATOM 1250 N N . ASP A 1 164 ? -3.858 9.417 1.955 1.00 96.25 164 ASP A N 1
ATOM 1251 C CA . ASP A 1 164 ? -3.105 10.021 3.062 1.00 96.25 164 ASP A CA 1
ATOM 1252 C C . ASP A 1 164 ? -2.090 9.037 3.657 1.00 96.25 164 ASP A C 1
ATOM 1254 O O . ASP A 1 164 ? -0.960 9.413 3.968 1.00 96.25 164 ASP A O 1
ATOM 1258 N N . VAL A 1 165 ? -2.484 7.767 3.799 1.00 97.38 165 VAL A N 1
ATOM 1259 C CA . VAL A 1 165 ? -1.605 6.700 4.291 1.00 97.38 165 VAL A CA 1
ATOM 1260 C C . VAL A 1 165 ? -0.474 6.441 3.298 1.00 97.38 165 VAL A C 1
ATOM 1262 O O . VAL A 1 165 ? 0.693 6.506 3.671 1.00 97.38 165 VAL A O 1
ATOM 1265 N N . MET A 1 166 ? -0.798 6.200 2.026 1.00 97.00 166 MET A N 1
ATOM 1266 C CA . MET A 1 166 ? 0.191 5.821 1.010 1.00 97.00 166 MET A CA 1
ATOM 1267 C C . MET A 1 166 ? 1.161 6.947 0.626 1.00 97.00 166 MET A C 1
ATOM 1269 O O . MET A 1 166 ? 2.271 6.664 0.166 1.00 97.00 166 MET A O 1
ATOM 1273 N N . ASN A 1 167 ? 0.773 8.208 0.830 1.00 95.31 167 ASN A N 1
ATOM 1274 C CA . ASN A 1 167 ? 1.664 9.361 0.686 1.00 95.31 167 ASN A CA 1
ATOM 1275 C C . ASN A 1 167 ? 2.635 9.519 1.866 1.00 95.31 167 ASN A C 1
ATOM 1277 O O . ASN A 1 167 ? 3.662 10.177 1.716 1.00 95.31 167 ASN A O 1
ATOM 1281 N N . ALA A 1 168 ? 2.303 8.965 3.035 1.00 95.38 168 ALA A N 1
ATOM 1282 C CA . ALA A 1 168 ? 3.094 9.110 4.255 1.00 95.38 168 ALA A CA 1
ATOM 1283 C C . ALA A 1 168 ? 4.103 7.974 4.468 1.00 95.38 168 ALA A C 1
ATOM 1285 O O . ALA A 1 168 ? 5.073 8.160 5.197 1.00 95.38 168 ALA A O 1
ATOM 1286 N N . VAL A 1 169 ? 3.876 6.808 3.860 1.00 95.62 169 VAL A N 1
ATOM 1287 C CA . VAL A 1 169 ? 4.780 5.657 3.979 1.00 95.62 169 VAL A CA 1
ATOM 1288 C C . VAL A 1 169 ? 6.032 5.808 3.118 1.00 95.62 169 VAL A C 1
ATOM 1290 O O . VAL A 1 169 ? 6.016 6.441 2.059 1.00 95.62 169 VAL A O 1
ATOM 1293 N N . MET A 1 170 ? 7.097 5.132 3.539 1.00 93.31 170 MET A N 1
ATOM 1294 C CA . MET A 1 170 ? 8.365 4.983 2.831 1.00 93.31 170 MET A CA 1
ATOM 1295 C C . MET A 1 170 ? 9.161 6.293 2.714 1.00 93.31 170 MET A C 1
ATOM 1297 O O . MET A 1 170 ? 9.990 6.463 1.817 1.00 93.31 170 MET A O 1
ATOM 1301 N N . ALA A 1 171 ? 8.921 7.237 3.631 1.00 90.38 171 ALA A N 1
ATOM 1302 C CA . ALA A 1 171 ? 9.728 8.449 3.766 1.00 90.38 171 ALA A CA 1
ATOM 1303 C C . ALA A 1 171 ? 11.136 8.141 4.312 1.00 90.38 171 ALA A C 1
ATOM 1305 O O . ALA A 1 171 ? 12.112 8.807 3.942 1.00 90.38 171 ALA A O 1
ATOM 1306 N N . THR A 1 172 ? 11.234 7.111 5.154 1.00 90.62 172 THR A N 1
ATOM 1307 C CA . THR A 1 172 ? 12.470 6.536 5.697 1.00 90.62 172 THR A CA 1
ATOM 1308 C C . THR A 1 172 ? 12.548 5.041 5.345 1.00 90.62 172 THR A C 1
ATOM 1310 O O . THR A 1 172 ? 11.702 4.522 4.616 1.00 90.62 172 THR A O 1
ATOM 1313 N N . ASP A 1 173 ? 13.577 4.345 5.836 1.00 90.56 173 ASP A N 1
ATOM 1314 C CA . ASP A 1 173 ? 13.755 2.903 5.607 1.00 90.56 173 ASP A CA 1
ATOM 1315 C C . ASP A 1 173 ? 12.857 2.036 6.525 1.00 90.56 173 ASP A C 1
ATOM 1317 O O . ASP A 1 173 ? 12.830 0.815 6.384 1.00 90.56 173 ASP A O 1
ATOM 1321 N N . GLU A 1 174 ? 12.104 2.639 7.454 1.00 94.12 174 GLU A N 1
ATOM 1322 C CA . GLU A 1 174 ? 11.205 1.935 8.376 1.00 94.12 174 GLU A CA 1
ATOM 1323 C C . GLU A 1 174 ? 10.024 2.814 8.809 1.00 94.12 174 GLU A C 1
ATOM 1325 O O . GLU A 1 174 ? 10.222 3.932 9.278 1.00 94.12 174 GLU A O 1
ATOM 1330 N N . ASP A 1 175 ? 8.809 2.263 8.773 1.00 96.38 175 ASP A N 1
ATOM 1331 C CA . ASP A 1 175 ? 7.607 2.928 9.284 1.00 96.38 175 ASP A CA 1
ATOM 1332 C C . ASP A 1 175 ? 6.899 2.103 10.359 1.00 96.38 175 ASP A C 1
ATOM 1334 O O . ASP A 1 175 ? 6.880 0.872 10.339 1.00 96.38 175 ASP A O 1
ATOM 1338 N N . LEU A 1 176 ? 6.201 2.800 11.254 1.00 97.44 176 LEU A N 1
ATOM 1339 C CA . LEU A 1 176 ? 5.180 2.230 12.121 1.00 97.44 176 LEU A CA 1
ATOM 1340 C C . LEU A 1 176 ? 3.798 2.721 11.683 1.00 97.44 176 LEU A C 1
ATOM 1342 O O . LEU A 1 176 ? 3.505 3.918 11.736 1.00 97.44 176 LEU A O 1
ATOM 1346 N N . MET A 1 177 ? 2.913 1.794 11.320 1.00 98.19 177 MET A N 1
ATOM 1347 C CA . MET A 1 177 ? 1.498 2.088 11.104 1.00 98.19 177 MET A CA 1
ATOM 1348 C C . MET A 1 177 ? 0.709 1.774 12.367 1.00 98.19 177 MET A C 1
ATOM 1350 O O . MET A 1 177 ? 0.595 0.624 12.794 1.00 98.19 177 MET A O 1
ATOM 1354 N N . PHE A 1 178 ? 0.141 2.820 12.953 1.00 97.81 178 PHE A N 1
ATOM 1355 C CA . PHE A 1 178 ? -0.768 2.735 14.081 1.00 97.81 178 PHE A CA 1
ATOM 1356 C C . PHE A 1 178 ? -2.192 2.525 13.574 1.00 97.81 178 PHE A C 1
ATOM 1358 O O . PHE A 1 178 ? -2.696 3.295 12.758 1.00 97.81 178 PHE A O 1
ATOM 1365 N N . VAL A 1 179 ? -2.838 1.492 14.102 1.00 98.12 179 VAL A N 1
ATOM 1366 C CA . VAL A 1 179 ? -4.180 1.040 13.748 1.00 98.12 179 VAL A CA 1
ATOM 1367 C C . VAL A 1 179 ? -5.112 1.302 14.922 1.00 98.12 179 VAL A C 1
ATOM 1369 O O . VAL A 1 179 ? -4.894 0.801 16.029 1.00 98.12 179 VAL A O 1
ATOM 1372 N N . PHE A 1 180 ? -6.173 2.062 14.675 1.00 97.25 180 PHE A N 1
ATOM 1373 C CA . PHE A 1 180 ? -7.197 2.398 15.657 1.00 97.25 180 PHE A CA 1
ATOM 1374 C C . PHE A 1 180 ? -8.495 1.694 15.279 1.00 97.25 180 PHE A C 1
ATOM 1376 O O . PHE A 1 180 ? -9.113 1.994 14.259 1.00 97.25 180 PHE A O 1
ATOM 1383 N N . SER A 1 181 ? -8.898 0.725 16.100 1.00 93.75 181 SER A N 1
ATOM 1384 C CA . SER A 1 181 ? -10.135 -0.018 15.882 1.00 93.75 181 SER A CA 1
ATOM 1385 C C . SER A 1 181 ? -11.354 0.845 16.232 1.00 93.75 181 SER A C 1
ATOM 1387 O O . SER A 1 181 ? -11.314 1.615 17.199 1.00 93.75 181 SER A O 1
ATOM 1389 N N . PRO A 1 182 ? -12.484 0.683 15.521 1.00 90.94 182 PRO A N 1
ATOM 1390 C CA . PRO A 1 182 ? -13.726 1.359 15.882 1.00 90.94 182 PRO A CA 1
ATOM 1391 C C . PRO A 1 182 ? -14.247 0.935 17.267 1.00 90.94 182 PRO A C 1
ATOM 1393 O O . PRO A 1 182 ? -14.978 1.692 17.905 1.00 90.94 182 PRO A O 1
ATOM 1396 N N . THR A 1 183 ? -13.872 -0.256 17.751 1.00 89.94 183 THR A N 1
ATOM 1397 C CA . THR A 1 183 ? -14.355 -0.821 19.023 1.00 89.94 183 THR A CA 1
ATOM 1398 C C . THR A 1 183 ? -13.347 -0.736 20.167 1.00 89.94 183 THR A C 1
ATOM 1400 O O . THR A 1 183 ? -13.737 -0.871 21.324 1.00 89.94 183 THR A O 1
ATOM 1403 N N . ASP A 1 184 ? -12.062 -0.536 19.867 1.00 86.31 184 ASP A N 1
ATOM 1404 C CA . ASP A 1 184 ? -10.986 -0.417 20.856 1.00 86.31 184 ASP A CA 1
ATOM 1405 C C . ASP A 1 184 ? -10.038 0.718 20.459 1.00 86.31 184 ASP A C 1
ATOM 1407 O O . ASP A 1 184 ? -9.440 0.710 19.385 1.00 86.31 184 ASP A O 1
ATOM 1411 N N . ARG A 1 185 ? -9.899 1.705 21.350 1.00 83.56 185 ARG A N 1
ATOM 1412 C CA . ARG A 1 185 ? -9.053 2.884 21.125 1.00 83.56 185 ARG A CA 1
ATOM 1413 C C . ARG A 1 185 ? -7.602 2.666 21.526 1.00 83.56 185 ARG A C 1
ATOM 1415 O O . ARG A 1 185 ? -6.791 3.563 21.305 1.00 83.56 185 ARG A O 1
ATOM 1422 N N . HIS A 1 186 ? -7.263 1.521 22.116 1.00 92.62 186 HIS A N 1
ATOM 1423 C CA . HIS A 1 186 ? -5.867 1.168 22.298 1.00 92.62 186 HIS A CA 1
ATOM 1424 C C . HIS A 1 186 ? -5.259 0.874 20.918 1.00 92.62 186 HIS A C 1
ATOM 1426 O O . HIS A 1 186 ? -5.755 -0.022 20.231 1.00 92.62 186 HIS A O 1
ATOM 1432 N N . PRO A 1 187 ? -4.227 1.614 20.476 1.00 94.00 187 PRO A N 1
ATOM 1433 C CA . PRO A 1 187 ? -3.670 1.403 19.152 1.00 94.00 187 PRO A CA 1
ATOM 1434 C C . PRO A 1 187 ? -3.010 0.027 19.058 1.00 94.00 187 PRO A C 1
ATOM 1436 O O . PRO A 1 187 ? -2.475 -0.501 20.035 1.00 94.00 187 PRO A O 1
ATOM 1439 N N . ARG A 1 188 ? -3.053 -0.558 17.867 1.00 97.44 188 ARG A N 1
ATOM 1440 C CA . ARG A 1 188 ? -2.171 -1.656 17.462 1.00 97.44 188 ARG A CA 1
ATOM 1441 C C . ARG A 1 188 ? -1.155 -1.106 16.476 1.00 97.44 188 ARG A C 1
ATOM 1443 O O . ARG A 1 188 ? -1.392 -0.068 15.872 1.00 97.44 188 ARG A O 1
ATOM 1450 N N . VAL A 1 189 ? -0.020 -1.771 16.348 1.00 97.44 189 VAL A N 1
ATOM 1451 C CA . VAL A 1 189 ? 1.087 -1.300 15.511 1.00 97.44 189 VAL A CA 1
ATOM 1452 C C . VAL A 1 189 ? 1.530 -2.409 14.574 1.00 97.44 189 VAL A C 1
ATOM 1454 O O . VAL A 1 189 ? 1.621 -3.565 15.000 1.00 97.44 189 VAL A O 1
ATOM 1457 N N . ILE A 1 190 ? 1.797 -2.017 13.334 1.00 97.88 190 ILE A N 1
ATOM 1458 C CA . ILE A 1 190 ? 2.490 -2.783 12.300 1.00 97.88 190 ILE A CA 1
ATOM 1459 C C . ILE A 1 190 ? 3.814 -2.074 12.043 1.00 97.88 190 ILE A C 1
ATOM 1461 O O . ILE A 1 190 ? 3.838 -0.844 11.951 1.00 97.88 190 ILE A O 1
ATOM 1465 N N . ARG A 1 191 ? 4.898 -2.833 11.941 1.00 96.94 191 ARG A N 1
ATOM 1466 C CA . ARG A 1 191 ? 6.230 -2.346 11.603 1.00 96.94 191 ARG A CA 1
ATOM 1467 C C . ARG A 1 191 ? 6.561 -2.749 10.174 1.00 96.94 191 ARG A C 1
ATOM 1469 O O . ARG A 1 191 ? 6.592 -3.938 9.868 1.00 96.94 191 ARG A O 1
ATOM 1476 N N . PHE A 1 192 ? 6.851 -1.761 9.339 1.00 96.50 192 PHE A N 1
ATOM 1477 C CA . PHE A 1 192 ? 7.315 -1.959 7.975 1.00 96.50 192 PHE A CA 1
ATOM 1478 C C . PHE A 1 192 ? 8.806 -1.671 7.880 1.00 96.50 192 PHE A C 1
ATOM 1480 O O . PHE A 1 192 ? 9.238 -0.628 8.358 1.00 96.50 192 PHE A O 1
ATOM 1487 N N . VAL A 1 193 ? 9.585 -2.557 7.260 1.00 95.00 193 VAL A N 1
ATOM 1488 C CA . VAL A 1 193 ? 11.015 -2.325 6.998 1.00 95.00 193 VAL A CA 1
ATOM 1489 C C . VAL A 1 193 ? 11.265 -2.459 5.506 1.00 95.00 193 VAL A C 1
ATOM 1491 O O . VAL A 1 193 ? 11.026 -3.513 4.921 1.00 95.00 193 VAL A O 1
ATOM 1494 N N . TYR A 1 194 ? 11.752 -1.386 4.893 1.00 93.44 194 TYR A N 1
ATOM 1495 C CA . TYR A 1 194 ? 11.971 -1.311 3.456 1.00 93.44 194 TYR A CA 1
ATOM 1496 C C . TYR A 1 194 ? 13.407 -1.655 3.089 1.00 93.44 194 TYR A C 1
ATOM 1498 O O . TYR A 1 194 ? 14.358 -1.394 3.825 1.00 93.44 194 TYR A O 1
ATOM 1506 N N . GLY A 1 195 ? 13.584 -2.198 1.892 1.00 87.69 195 GLY A N 1
ATOM 1507 C CA . GLY A 1 195 ? 14.894 -2.376 1.29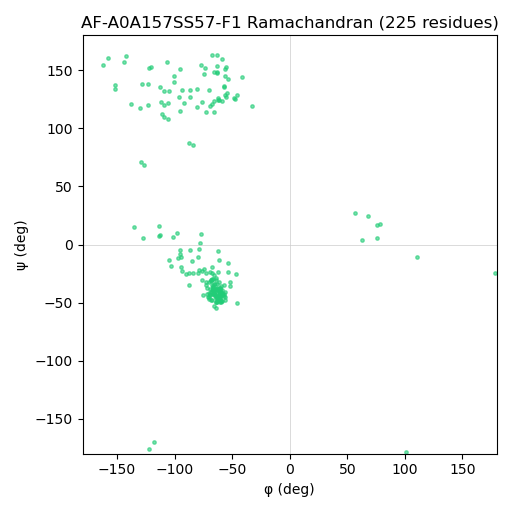4 1.00 87.69 195 GLY A CA 1
ATOM 1508 C C . GLY A 1 195 ? 15.726 -3.532 1.848 1.00 87.69 195 GLY A C 1
ATOM 1509 O O . GLY A 1 195 ? 16.872 -3.680 1.408 1.00 87.69 195 GLY A O 1
ATOM 1510 N N . ASN A 1 196 ? 15.161 -4.354 2.734 1.00 78.38 196 ASN A N 1
ATOM 1511 C CA . ASN A 1 196 ? 15.743 -5.633 3.132 1.00 78.38 196 ASN A CA 1
ATOM 1512 C C . ASN A 1 196 ? 15.730 -6.642 1.973 1.00 78.38 196 ASN A C 1
ATOM 1514 O O . ASN A 1 196 ? 15.047 -6.464 0.962 1.00 78.38 196 ASN A O 1
ATOM 1518 N N . ASP A 1 197 ? 16.538 -7.693 2.112 1.00 64.69 197 ASP A N 1
ATOM 1519 C CA . ASP A 1 197 ? 16.508 -8.827 1.193 1.00 64.69 197 ASP A CA 1
ATOM 1520 C C . ASP A 1 197 ? 15.208 -9.620 1.403 1.00 64.69 197 ASP A C 1
ATOM 1522 O O . ASP A 1 197 ? 14.845 -9.941 2.535 1.00 64.69 197 ASP A O 1
ATOM 1526 N N . GLY A 1 198 ? 14.523 -9.950 0.308 1.00 65.56 198 GLY A N 1
ATOM 1527 C 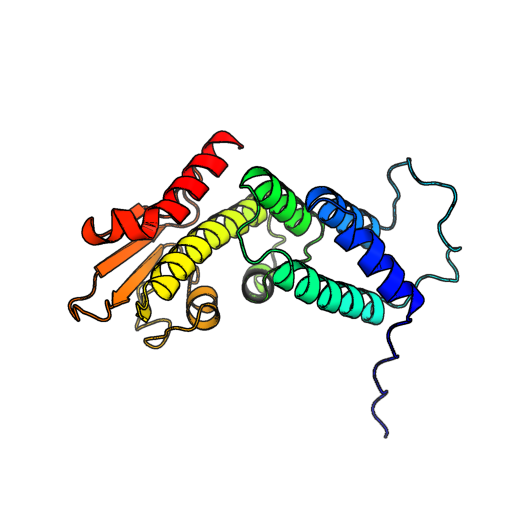CA . GLY A 1 198 ? 13.188 -10.552 0.328 1.00 65.56 198 GLY A CA 1
ATOM 1528 C C . GLY A 1 198 ? 12.076 -9.540 0.034 1.00 65.56 198 GLY A C 1
ATOM 1529 O O . GLY A 1 198 ? 12.333 -8.375 -0.254 1.00 65.56 198 GLY A O 1
ATOM 1530 N N . TRP A 1 199 ? 10.832 -10.016 0.059 1.00 74.25 199 TRP A N 1
ATOM 1531 C CA . TRP A 1 199 ? 9.631 -9.216 -0.240 1.00 74.25 199 TRP A CA 1
ATOM 1532 C C . TRP A 1 199 ? 8.738 -9.027 0.988 1.00 74.25 199 TRP A C 1
ATOM 1534 O O . TRP A 1 199 ? 7.631 -8.510 0.879 1.00 74.25 199 TRP A O 1
ATOM 1544 N N . ASP A 1 200 ? 9.222 -9.450 2.155 1.00 76.75 200 ASP A N 1
ATOM 1545 C CA . ASP A 1 200 ? 8.522 -9.329 3.425 1.00 76.75 200 ASP A CA 1
ATOM 1546 C C . ASP A 1 200 ? 8.768 -7.943 4.029 1.00 76.75 200 ASP A C 1
ATOM 1548 O O . ASP A 1 200 ? 9.704 -7.713 4.795 1.00 76.75 200 ASP A O 1
ATOM 1552 N N . VAL A 1 201 ? 7.946 -6.985 3.604 1.00 93.19 201 VAL A N 1
ATOM 1553 C CA . VAL A 1 201 ? 7.972 -5.621 4.142 1.00 93.19 201 VAL A CA 1
ATOM 1554 C C . VAL A 1 201 ? 7.342 -5.554 5.536 1.00 93.19 201 VAL A C 1
ATOM 1556 O O . VAL A 1 201 ? 7.625 -4.616 6.277 1.00 93.19 201 VAL A O 1
ATOM 1559 N N . ILE A 1 202 ? 6.502 -6.526 5.915 1.00 94.44 202 ILE A N 1
ATOM 1560 C CA . ILE A 1 202 ? 5.803 -6.569 7.204 1.00 94.44 202 ILE A CA 1
ATOM 1561 C C . ILE A 1 202 ? 6.711 -7.263 8.224 1.00 94.44 202 ILE A C 1
ATOM 1563 O O . ILE A 1 202 ? 6.632 -8.459 8.465 1.00 94.44 202 ILE A O 1
ATOM 1567 N N . ALA A 1 203 ? 7.580 -6.488 8.868 1.00 93.88 203 ALA A N 1
ATOM 1568 C CA . ALA A 1 203 ? 8.597 -7.039 9.759 1.00 93.88 203 ALA A CA 1
ATOM 1569 C C . ALA A 1 203 ? 8.039 -7.565 11.094 1.00 93.88 203 ALA A C 1
ATOM 1571 O O . ALA A 1 203 ? 8.591 -8.504 11.666 1.00 93.88 203 ALA A O 1
ATOM 1572 N N . ASP A 1 204 ? 7.009 -6.913 11.639 1.00 94.94 204 ASP A N 1
ATOM 1573 C CA . ASP A 1 204 ? 6.360 -7.307 12.894 1.00 94.94 204 ASP A CA 1
ATOM 1574 C C . ASP A 1 204 ? 4.981 -6.644 13.011 1.00 94.94 204 ASP A C 1
ATOM 1576 O O . ASP A 1 204 ? 4.748 -5.561 12.467 1.00 94.94 204 ASP A O 1
ATOM 1580 N N . TYR A 1 205 ? 4.062 -7.248 13.759 1.00 96.94 205 TYR A N 1
ATOM 1581 C CA . TYR A 1 205 ? 2.774 -6.641 14.071 1.00 96.94 205 TYR A CA 1
ATOM 1582 C C . TYR A 1 205 ? 2.133 -7.235 15.325 1.00 96.94 205 TYR A C 1
ATOM 1584 O O . TYR A 1 205 ? 2.416 -8.344 15.772 1.00 96.94 205 TYR A O 1
ATOM 1592 N N . HIS A 1 206 ? 1.193 -6.492 15.908 1.00 96.75 206 HIS A N 1
ATOM 1593 C CA . HIS A 1 206 ? 0.393 -7.018 17.012 1.00 96.75 206 HIS A CA 1
ATOM 1594 C C . HIS A 1 206 ? -0.499 -8.167 16.531 1.00 96.75 206 HIS A C 1
ATOM 1596 O O . HIS A 1 206 ? -1.368 -7.940 15.6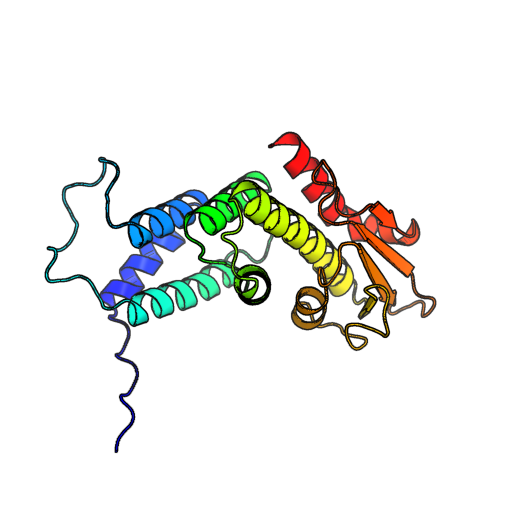94 1.00 96.75 206 HIS A O 1
ATOM 1602 N N . THR A 1 207 ? -0.391 -9.349 17.141 1.00 94.88 207 THR A N 1
ATOM 1603 C CA . THR A 1 207 ? -1.107 -10.583 16.737 1.00 94.88 207 THR A CA 1
ATOM 1604 C C . THR A 1 207 ? -2.629 -10.445 16.610 1.00 94.88 207 THR A C 1
ATOM 1606 O O . THR A 1 207 ? -3.270 -11.147 15.836 1.00 94.88 207 THR A O 1
ATOM 1609 N N . SER A 1 208 ? -3.252 -9.477 17.292 1.00 94.06 208 SER A N 1
ATOM 1610 C CA . SER A 1 208 ? -4.672 -9.154 17.084 1.00 94.06 208 SER A CA 1
ATOM 1611 C C . SER A 1 208 ? -5.011 -8.680 15.659 1.00 94.06 208 SER A C 1
ATOM 1613 O O . SER A 1 208 ? -6.191 -8.587 15.326 1.00 94.06 208 SER A O 1
ATOM 1615 N N . LEU A 1 209 ? -4.005 -8.344 14.846 1.00 96.25 209 LEU A N 1
ATOM 1616 C CA . LEU A 1 209 ? -4.136 -7.921 13.454 1.00 96.25 209 LEU A CA 1
ATOM 1617 C C . LEU A 1 209 ? -3.971 -9.071 12.448 1.00 96.25 209 LEU A C 1
ATOM 1619 O O . LEU A 1 209 ? -4.332 -8.859 11.298 1.00 96.25 209 LEU A O 1
ATOM 1623 N N . GLU A 1 210 ? -3.523 -10.273 12.849 1.00 95.25 210 GLU A N 1
ATOM 1624 C CA . GLU A 1 210 ? -3.246 -11.417 11.942 1.00 95.25 210 GLU A CA 1
ATOM 1625 C C . GLU A 1 210 ? -4.375 -11.641 10.930 1.00 95.25 210 GLU A C 1
ATOM 1627 O O . GLU A 1 210 ? -4.175 -11.686 9.720 1.00 95.25 210 GLU A O 1
ATOM 1632 N N . ARG A 1 211 ? -5.617 -11.702 11.422 1.00 95.19 211 ARG A N 1
ATOM 1633 C CA . ARG A 1 211 ? -6.780 -11.928 10.558 1.00 95.19 211 ARG A CA 1
ATOM 1634 C C . ARG A 1 211 ? -7.018 -10.790 9.560 1.00 95.19 211 ARG A C 1
ATOM 1636 O O . ARG A 1 211 ? -7.527 -11.053 8.475 1.00 95.19 211 ARG A O 1
ATOM 1643 N N . LEU A 1 212 ? -6.730 -9.549 9.946 1.00 94.81 212 LEU A N 1
ATOM 1644 C CA . LEU A 1 212 ? -6.906 -8.380 9.083 1.00 94.81 212 LEU A CA 1
ATOM 1645 C C . LEU A 1 212 ? -5.755 -8.233 8.083 1.00 94.81 212 LEU A C 1
ATOM 1647 O O . LEU A 1 212 ? -5.963 -7.645 7.034 1.00 94.81 212 LEU A O 1
ATOM 1651 N N . LEU A 1 213 ? -4.575 -8.777 8.385 1.00 95.50 213 LEU A N 1
ATOM 1652 C CA . LEU A 1 213 ? -3.392 -8.704 7.526 1.00 95.50 213 LEU A CA 1
ATOM 1653 C C . LEU A 1 213 ? -3.209 -9.920 6.618 1.00 95.50 213 LEU A C 1
ATOM 1655 O O . LEU A 1 213 ? -2.363 -9.886 5.734 1.00 95.50 213 LEU A O 1
ATOM 1659 N N . ALA A 1 214 ? -4.051 -10.948 6.754 1.00 92.94 214 ALA A N 1
ATOM 1660 C CA . ALA A 1 214 ? -3.965 -12.173 5.962 1.00 92.94 214 ALA A CA 1
ATOM 1661 C C . ALA A 1 214 ? -3.911 -11.935 4.439 1.00 92.94 214 ALA A C 1
ATOM 1663 O O . ALA A 1 214 ? -3.287 -12.711 3.721 1.00 92.94 214 ALA A O 1
ATOM 1664 N N . GLY A 1 215 ? -4.558 -10.880 3.928 1.00 90.81 215 GLY A N 1
ATOM 1665 C CA . GLY A 1 215 ? -4.495 -10.526 2.509 1.00 90.81 215 GLY A CA 1
ATOM 1666 C C . GLY A 1 215 ? -3.141 -9.958 2.076 1.00 90.81 215 GLY A C 1
ATOM 1667 O O . GLY A 1 215 ? -2.686 -10.254 0.971 1.00 90.81 215 GLY A O 1
ATOM 1668 N N . ALA A 1 216 ? -2.498 -9.168 2.936 1.00 93.69 216 ALA A N 1
ATOM 1669 C CA . ALA A 1 216 ? -1.171 -8.609 2.702 1.00 93.69 216 ALA A CA 1
ATOM 1670 C C . ALA A 1 216 ? -0.071 -9.665 2.878 1.00 93.69 216 ALA A C 1
ATOM 1672 O O . ALA A 1 216 ? 0.793 -9.767 2.010 1.00 93.69 216 ALA A O 1
ATOM 1673 N N . ASP A 1 217 ? -0.164 -10.494 3.923 1.00 92.81 217 ASP A N 1
ATOM 1674 C CA . ASP A 1 217 ? 0.764 -11.605 4.173 1.00 92.81 217 ASP A CA 1
ATOM 1675 C C . ASP A 1 217 ? 0.736 -12.596 3.001 1.00 92.81 217 ASP A C 1
ATOM 1677 O O . ASP A 1 217 ? 1.772 -12.902 2.413 1.00 92.81 217 ASP A O 1
ATOM 1681 N N . ALA A 1 218 ? -0.461 -13.005 2.560 1.00 91.94 218 ALA A N 1
ATOM 1682 C CA . ALA A 1 218 ? -0.597 -13.873 1.394 1.00 91.94 218 ALA A CA 1
ATOM 1683 C C . ALA A 1 218 ? -0.020 -13.227 0.123 1.00 91.94 218 ALA A C 1
ATOM 1685 O O . ALA A 1 218 ? 0.578 -13.915 -0.696 1.00 91.94 218 ALA A O 1
ATOM 1686 N N . LEU A 1 219 ? -0.176 -11.914 -0.072 1.00 91.69 219 LEU A N 1
ATOM 1687 C CA . LEU A 1 219 ? 0.415 -11.235 -1.226 1.00 91.69 219 LEU A CA 1
ATOM 1688 C C . LEU A 1 219 ? 1.953 -11.245 -1.167 1.00 91.69 219 LEU A C 1
ATOM 1690 O O . LEU A 1 219 ? 2.592 -11.529 -2.181 1.00 91.69 219 LEU A O 1
ATOM 1694 N N . ALA A 1 220 ? 2.534 -10.971 0.003 1.00 92.31 220 ALA A N 1
ATOM 1695 C CA . ALA A 1 220 ? 3.979 -10.987 0.218 1.00 92.31 220 ALA A CA 1
ATOM 1696 C C . ALA A 1 220 ? 4.576 -12.383 -0.026 1.00 92.31 220 ALA A C 1
ATOM 1698 O O . ALA A 1 220 ? 5.535 -12.516 -0.789 1.00 92.31 220 ALA A O 1
ATOM 1699 N N . GLU A 1 221 ? 3.955 -13.428 0.533 1.00 91.56 221 GLU A N 1
ATOM 1700 C CA . GLU A 1 221 ? 4.336 -14.829 0.301 1.00 91.56 221 GLU A CA 1
ATOM 1701 C C . GLU A 1 221 ? 4.314 -15.172 -1.192 1.00 91.56 221 GLU A C 1
ATOM 1703 O O . GLU A 1 221 ? 5.259 -15.751 -1.729 1.00 91.56 221 GLU A O 1
ATOM 1708 N N . ARG A 1 222 ? 3.265 -14.752 -1.906 1.00 92.25 222 ARG A N 1
ATOM 1709 C CA . ARG A 1 222 ? 3.144 -15.030 -3.340 1.00 92.25 222 ARG A CA 1
ATOM 1710 C C . ARG A 1 222 ? 4.176 -14.305 -4.185 1.00 92.25 222 ARG A C 1
ATOM 1712 O O . ARG A 1 222 ? 4.635 -14.885 -5.164 1.00 92.25 222 ARG A O 1
ATOM 1719 N N . PHE A 1 223 ? 4.575 -13.085 -3.836 1.00 90.81 223 PHE A N 1
ATOM 1720 C CA . PHE A 1 223 ? 5.702 -12.446 -4.516 1.00 90.81 223 PHE A CA 1
ATOM 1721 C C . PHE A 1 223 ? 7.025 -13.157 -4.237 1.00 90.81 223 PHE A C 1
ATOM 1723 O O . PHE A 1 223 ? 7.824 -13.289 -5.162 1.00 90.81 223 PHE A O 1
ATOM 1730 N N . ALA A 1 224 ? 7.231 -13.669 -3.022 1.00 89.44 224 ALA A N 1
ATOM 1731 C CA . ALA A 1 224 ? 8.415 -14.458 -2.695 1.00 89.44 224 ALA A CA 1
ATOM 1732 C C . ALA A 1 224 ? 8.521 -15.764 -3.491 1.00 89.44 224 ALA A C 1
ATOM 1734 O O . ALA A 1 224 ? 9.624 -16.139 -3.874 1.00 89.44 224 ALA A O 1
ATOM 1735 N N . ASP A 1 225 ? 7.400 -16.409 -3.815 1.00 89.25 225 ASP A N 1
ATOM 1736 C CA . ASP A 1 225 ? 7.395 -17.604 -4.669 1.00 89.25 225 ASP A CA 1
ATOM 1737 C C . ASP A 1 225 ? 7.678 -17.303 -6.157 1.00 89.25 225 ASP A C 1
ATOM 1739 O O . ASP A 1 225 ? 8.097 -18.189 -6.907 1.00 89.25 225 ASP A O 1
ATOM 1743 N N . LEU A 1 226 ? 7.409 -16.076 -6.616 1.00 86.00 226 LEU A N 1
ATOM 1744 C CA . LEU A 1 226 ? 7.451 -15.694 -8.035 1.00 86.00 226 LEU A CA 1
ATOM 1745 C C . LEU A 1 226 ? 8.777 -15.054 -8.490 1.00 86.00 226 LEU A C 1
ATOM 1747 O O . LEU A 1 226 ? 8.943 -14.808 -9.694 1.00 86.00 226 LEU A O 1
ATOM 1751 N N . LEU A 1 227 ? 9.689 -14.741 -7.565 1.00 85.44 227 LEU A N 1
ATOM 1752 C CA . LEU A 1 227 ? 10.896 -13.927 -7.788 1.00 85.44 227 LEU A CA 1
ATOM 1753 C C . LEU A 1 227 ? 12.170 -14.662 -7.370 1.00 85.44 227 LEU A C 1
ATOM 1755 O O . LEU A 1 227 ? 13.128 -14.616 -8.177 1.00 85.44 227 LEU A O 1
#

Radius of gyration: 19.85 Å; Cα contacts (8 Å, |Δi|>4): 265; chains: 1; bounding box: 35×54×63 Å

Secondary structure (DSSP, 8-state):
-PPPPPPPPPHHHHHHHHHHHHSS-HHHHHHHHHHHHH----SS--SSPPPGGGPPPHHHHHHHHHHHHHHHHHH--S---HHHHHHHHHHHHHHT--SSHHHHHHHHHHHTTSSPPPHHHHHHHHHHHHHHHHHHHHHHHTT-EEEEE-SSS-SS-SBS-HHHHHHHTTSSSEEEEEEE-SS--S-EEEEEE-S-SSS--EEEE-GGGHHHHHHHHHHHHHHHHH-

Sequence (227 aa):
MNSPTPSAIPADLLAYVRRELLEASPVQIAGLLYDLSDGEIAGGIENDWPSQQERPERDPLVAAVGIARAEFRAAHPDVLAPEELLHALRGQVATRLFLEPDDEAFMAQFGNRGRSIPDAICLRMLIERAIVRRAAQDLLAAGCELRIHDGEPWACPLTSDLADVMNAVMATDEDLMFVFSPTDRHPRVIRFVYGNDGWDVIADYHTSLERLLAGADALAERFADLL